Protein AF-A0A1G8EC85-F1 (afdb_monomer)

InterPro domains:
  IPR035437 SNase-like, OB-fold superfamily [G3DSA:2.40.50.90] (84-199)
  IPR035437 SNase-like, OB-fold superfamily [SSF50199] (83-196)

Structure (mmCIF, N/CA/C/O backbone):
data_AF-A0A1G8EC85-F1
#
_entry.id   AF-A0A1G8EC85-F1
#
loop_
_atom_site.group_PDB
_atom_site.id
_atom_site.type_symbol
_atom_site.label_atom_id
_atom_site.label_alt_id
_atom_site.label_comp_id
_atom_site.label_asym_id
_atom_site.label_entity_id
_atom_site.label_seq_id
_atom_site.pdbx_PDB_ins_code
_atom_site.Cartn_x
_atom_site.Cartn_y
_atom_site.Cartn_z
_atom_site.occupancy
_atom_site.B_iso_or_equiv
_atom_site.auth_seq_id
_atom_site.auth_comp_id
_atom_site.auth_asym_id
_atom_site.auth_atom_id
_atom_site.pdbx_PDB_model_num
ATOM 1 N N . MET A 1 1 ? 5.115 19.513 4.342 1.00 27.20 1 MET A N 1
ATOM 2 C CA . MET A 1 1 ? 4.834 19.351 2.900 1.00 27.20 1 MET A CA 1
ATOM 3 C C . MET A 1 1 ? 4.776 17.860 2.630 1.00 27.20 1 MET A C 1
ATOM 5 O O . MET A 1 1 ? 5.815 17.241 2.473 1.00 27.20 1 MET A O 1
ATOM 9 N N . THR A 1 2 ? 3.593 17.261 2.723 1.00 30.62 2 THR A N 1
ATOM 10 C CA . THR A 1 2 ? 3.395 15.819 2.537 1.00 30.62 2 THR A CA 1
ATOM 11 C C . THR A 1 2 ? 3.399 15.537 1.039 1.00 30.62 2 THR A C 1
ATOM 13 O O . THR A 1 2 ? 2.417 15.788 0.342 1.00 30.62 2 THR A O 1
ATOM 16 N N . THR A 1 3 ? 4.558 15.123 0.528 1.00 37.69 3 THR A N 1
ATOM 17 C CA . THR A 1 3 ? 4.716 14.608 -0.831 1.00 37.69 3 THR A CA 1
ATOM 18 C C . THR A 1 3 ? 3.718 13.477 -1.047 1.00 37.69 3 THR A C 1
ATOM 20 O O . THR A 1 3 ? 3.491 12.645 -0.170 1.00 37.69 3 THR A O 1
ATOM 23 N N . THR A 1 4 ? 3.057 13.479 -2.202 1.00 41.94 4 THR A N 1
ATOM 24 C CA . THR A 1 4 ? 2.195 12.369 -2.606 1.00 41.94 4 THR A CA 1
ATOM 25 C C . THR A 1 4 ? 2.993 11.065 -2.505 1.00 41.94 4 THR A C 1
ATOM 27 O O . THR A 1 4 ? 4.118 11.036 -3.005 1.00 41.94 4 THR A O 1
ATOM 30 N N . PRO A 1 5 ? 2.457 10.002 -1.881 1.00 53.66 5 PRO A N 1
ATOM 31 C CA . PRO A 1 5 ? 3.138 8.717 -1.844 1.00 53.66 5 PRO A CA 1
ATOM 32 C C . PRO A 1 5 ? 3.419 8.262 -3.281 1.00 53.66 5 PRO A C 1
ATOM 34 O O . PRO A 1 5 ? 2.492 8.175 -4.092 1.00 53.66 5 PRO A O 1
ATOM 37 N N . GLU A 1 6 ? 4.688 8.013 -3.615 1.00 63.88 6 GLU A N 1
ATOM 38 C CA . GLU A 1 6 ? 5.105 7.568 -4.948 1.00 63.88 6 GLU A CA 1
ATOM 39 C C . GLU A 1 6 ? 4.698 6.107 -5.195 1.00 63.88 6 GLU A C 1
ATOM 41 O O . GLU A 1 6 ? 5.506 5.181 -5.219 1.00 63.88 6 GLU A O 1
ATOM 46 N N . LEU A 1 7 ? 3.398 5.879 -5.348 1.00 76.19 7 LEU A N 1
ATOM 47 C CA . LEU A 1 7 ? 2.839 4.561 -5.618 1.00 76.19 7 LEU A CA 1
ATOM 48 C C . LEU A 1 7 ? 3.350 4.015 -6.959 1.00 76.19 7 LEU A C 1
ATOM 50 O O . LEU A 1 7 ? 3.464 4.745 -7.945 1.00 76.19 7 LEU A O 1
ATOM 54 N N . GLY A 1 8 ? 3.584 2.702 -7.013 1.00 84.00 8 GLY A N 1
ATOM 55 C CA . GLY A 1 8 ? 3.987 2.010 -8.243 1.00 84.00 8 GLY A CA 1
ATOM 56 C C . GLY A 1 8 ? 5.477 2.111 -8.577 1.00 84.00 8 GLY A C 1
ATOM 57 O O . GLY A 1 8 ? 5.857 1.842 -9.721 1.00 84.00 8 GLY A O 1
ATOM 58 N N . VAL A 1 9 ? 6.311 2.493 -7.605 1.00 92.50 9 VAL A N 1
ATOM 59 C CA . VAL A 1 9 ? 7.764 2.312 -7.678 1.00 92.50 9 VAL A CA 1
ATOM 60 C C . VAL A 1 9 ? 8.127 0.931 -7.127 1.00 92.50 9 VAL A C 1
ATOM 62 O O . VAL A 1 9 ? 7.639 0.532 -6.074 1.00 92.50 9 VAL A O 1
ATOM 65 N N . HIS A 1 10 ? 8.967 0.190 -7.846 1.00 93.44 10 HIS A N 1
ATOM 66 C CA . HIS A 1 10 ? 9.377 -1.171 -7.499 1.00 93.44 10 HIS A CA 1
ATOM 67 C C . HIS A 1 10 ? 10.874 -1.365 -7.706 1.00 93.44 10 HIS A C 1
ATOM 69 O O . HIS A 1 10 ? 11.463 -0.765 -8.604 1.00 93.44 10 HIS A O 1
ATOM 75 N N . ARG A 1 11 ? 11.482 -2.258 -6.920 1.00 94.69 11 ARG A N 1
ATOM 76 C CA . ARG A 1 11 ? 12.849 -2.713 -7.187 1.00 94.69 11 ARG A CA 1
ATOM 77 C C . ARG A 1 11 ? 12.803 -3.731 -8.318 1.00 94.69 11 ARG A C 1
ATOM 79 O O . ARG A 1 11 ? 11.926 -4.596 -8.332 1.00 94.69 11 ARG A O 1
ATOM 86 N N . ALA A 1 12 ? 13.727 -3.655 -9.263 1.00 96.00 12 ALA A N 1
ATOM 87 C CA . ALA A 1 12 ? 13.801 -4.597 -10.363 1.00 96.00 12 ALA A CA 1
ATOM 88 C C . ALA A 1 12 ? 15.246 -4.926 -10.718 1.00 96.00 12 ALA A C 1
ATOM 90 O O . ALA A 1 12 ? 16.065 -4.039 -10.937 1.00 96.00 12 ALA A O 1
ATOM 91 N N . VAL A 1 13 ? 15.519 -6.220 -10.875 1.00 97.12 13 VAL A N 1
ATOM 92 C CA . VAL A 1 13 ? 16.756 -6.687 -11.497 1.00 97.12 13 VAL A CA 1
ATOM 93 C C . VAL A 1 13 ? 16.497 -6.854 -12.985 1.00 97.12 13 VAL A C 1
ATOM 95 O O . VAL A 1 13 ? 15.684 -7.691 -13.394 1.00 97.12 13 VAL A O 1
ATOM 98 N N . ILE A 1 14 ? 17.170 -6.045 -13.792 1.00 95.62 14 ILE A N 1
ATOM 99 C CA . ILE A 1 14 ? 17.010 -6.014 -15.243 1.00 95.62 14 ILE A CA 1
ATOM 100 C C . ILE A 1 14 ? 18.043 -6.906 -15.941 1.00 95.62 14 ILE A C 1
ATOM 102 O O . ILE A 1 14 ? 19.200 -7.011 -15.539 1.00 95.62 14 ILE A O 1
ATOM 106 N N . GLY A 1 15 ? 17.611 -7.568 -17.010 1.00 94.81 15 GLY A N 1
ATOM 107 C CA . GLY A 1 15 ? 18.474 -8.333 -17.901 1.00 94.81 15 GLY A CA 1
ATOM 108 C C . GLY A 1 15 ? 19.052 -7.486 -19.042 1.00 94.81 15 GLY A C 1
ATOM 109 O O . GLY A 1 15 ? 18.893 -6.260 -19.066 1.00 94.81 15 GLY A O 1
ATOM 110 N N . PRO A 1 16 ? 19.681 -8.138 -20.038 1.00 93.75 16 PRO A N 1
ATOM 111 C CA . PRO A 1 16 ? 20.221 -7.464 -21.212 1.00 93.75 16 PRO A CA 1
ATOM 112 C C . PRO A 1 16 ? 19.165 -6.643 -21.964 1.00 93.75 16 PRO A C 1
ATOM 114 O O . PRO A 1 16 ? 18.035 -7.087 -22.176 1.00 93.75 16 PRO A O 1
ATOM 117 N N . LEU A 1 17 ? 19.560 -5.449 -22.405 1.00 92.56 17 LEU A N 1
ATOM 118 C CA . LEU A 1 17 ? 18.701 -4.537 -23.160 1.00 92.56 17 LEU A CA 1
ATOM 119 C C . LEU A 1 17 ? 18.629 -4.920 -24.644 1.00 92.56 17 LEU A C 1
ATOM 121 O O . LEU A 1 17 ? 19.657 -5.081 -25.303 1.00 92.56 17 LEU A O 1
ATOM 125 N N . ASN A 1 18 ? 17.419 -4.927 -25.200 1.00 90.19 18 ASN A N 1
ATOM 126 C CA . ASN A 1 18 ? 17.151 -4.945 -26.635 1.00 90.19 18 ASN A CA 1
ATOM 127 C C . ASN A 1 18 ? 16.260 -3.748 -27.007 1.00 90.19 18 ASN A C 1
ATOM 129 O O . ASN A 1 18 ? 15.039 -3.763 -26.809 1.00 90.19 18 ASN A O 1
ATOM 133 N N . GLY A 1 19 ? 16.866 -2.671 -27.509 1.00 84.81 19 GLY A N 1
ATOM 134 C CA . GLY A 1 19 ? 16.166 -1.388 -27.549 1.00 84.81 19 GLY A CA 1
ATOM 135 C C . GLY A 1 19 ? 15.995 -0.835 -26.128 1.00 84.81 19 GLY A C 1
ATOM 136 O O . GLY A 1 19 ? 16.856 -1.023 -25.273 1.00 84.81 19 GLY A O 1
ATOM 137 N N . GLY A 1 20 ? 14.846 -0.217 -25.858 1.00 82.00 20 GLY A N 1
ATOM 138 C CA . GLY A 1 20 ? 14.403 0.072 -24.487 1.00 82.00 20 GLY A CA 1
ATOM 139 C C . GLY A 1 20 ? 13.838 -1.148 -23.750 1.00 82.00 20 GLY A C 1
ATOM 140 O O . GLY A 1 20 ? 13.429 -1.023 -22.602 1.00 82.00 20 GLY A O 1
ATOM 141 N N . ASN A 1 21 ? 13.780 -2.327 -24.382 1.00 91.81 21 ASN A N 1
ATOM 142 C CA . ASN A 1 21 ? 13.122 -3.489 -23.793 1.00 91.81 21 ASN A CA 1
ATOM 143 C C . ASN A 1 21 ? 14.096 -4.369 -23.009 1.00 91.81 21 ASN A C 1
ATOM 145 O O . ASN A 1 21 ? 15.222 -4.593 -23.449 1.00 91.81 21 ASN A O 1
ATOM 149 N N . THR A 1 22 ? 13.634 -4.950 -21.906 1.00 95.19 22 THR A N 1
ATOM 150 C CA . THR A 1 22 ? 14.390 -5.955 -21.149 1.00 95.19 22 THR A CA 1
ATOM 151 C C . THR A 1 22 ? 13.464 -6.945 -20.456 1.00 95.19 22 THR A C 1
ATOM 153 O O . THR A 1 22 ? 12.309 -6.634 -20.158 1.00 95.19 22 THR A O 1
ATOM 156 N N . HIS A 1 23 ? 13.970 -8.148 -20.202 1.00 95.94 23 HIS A N 1
ATOM 157 C CA . HIS A 1 23 ? 13.376 -9.043 -19.218 1.00 95.94 23 HIS A CA 1
ATOM 158 C C . HIS A 1 23 ? 13.807 -8.585 -17.828 1.00 95.94 23 HIS A C 1
ATOM 160 O O . HIS A 1 23 ? 14.991 -8.373 -17.593 1.00 95.94 23 HIS A O 1
ATOM 166 N N . ALA A 1 24 ? 12.864 -8.456 -16.905 1.00 95.88 24 ALA A N 1
ATOM 167 C CA . ALA A 1 24 ? 13.149 -8.021 -15.549 1.00 95.88 24 ALA A CA 1
ATOM 168 C C . ALA A 1 24 ? 12.462 -8.920 -14.530 1.00 95.88 24 ALA A C 1
ATOM 170 O O . ALA A 1 24 ? 11.354 -9.416 -14.762 1.00 95.88 24 ALA A O 1
ATOM 171 N N . ARG A 1 25 ? 13.119 -9.082 -13.384 1.00 96.75 25 ARG A N 1
ATOM 172 C CA . ARG A 1 25 ? 12.519 -9.621 -12.168 1.00 96.75 25 ARG A CA 1
ATOM 173 C C . ARG A 1 25 ? 12.186 -8.450 -11.257 1.00 96.75 25 ARG A C 1
ATOM 175 O O . ARG A 1 25 ? 13.097 -7.820 -10.732 1.00 96.75 25 ARG A O 1
ATOM 182 N N . VAL A 1 26 ? 10.900 -8.171 -11.090 1.00 95.00 26 VAL A N 1
ATOM 183 C CA . VAL A 1 26 ? 10.400 -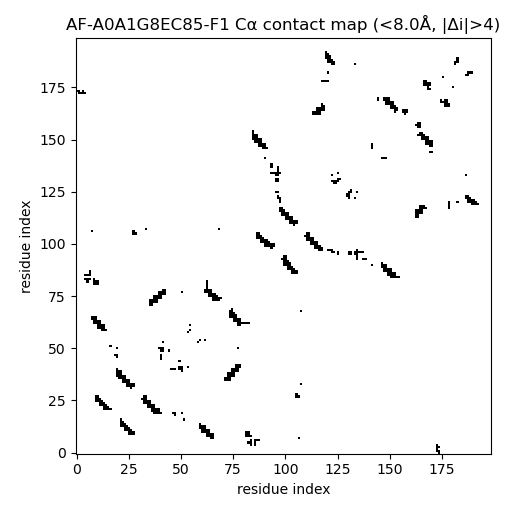7.060 -10.275 1.00 95.00 26 VAL A CA 1
ATOM 184 C C . VAL A 1 26 ? 9.997 -7.591 -8.904 1.00 95.00 26 VAL A C 1
ATOM 186 O O . VAL A 1 26 ? 9.250 -8.569 -8.816 1.00 95.00 26 VAL A O 1
ATOM 189 N N . ASP A 1 27 ? 10.512 -6.969 -7.849 1.00 93.62 27 ASP A N 1
ATOM 190 C CA . ASP A 1 27 ? 10.130 -7.230 -6.466 1.00 93.62 27 ASP A CA 1
ATOM 191 C C . ASP A 1 27 ? 8.911 -6.376 -6.107 1.00 93.62 27 ASP A C 1
ATOM 193 O O . ASP A 1 27 ? 8.931 -5.147 -6.220 1.00 93.62 27 ASP A O 1
ATOM 197 N N . LEU A 1 28 ? 7.830 -7.047 -5.719 1.00 90.19 28 LEU A N 1
ATOM 198 C CA . LEU A 1 28 ? 6.564 -6.413 -5.363 1.00 90.19 28 LEU A CA 1
ATOM 199 C C . LEU A 1 28 ? 6.381 -6.294 -3.844 1.00 90.19 28 LEU A C 1
ATOM 201 O O . LEU A 1 28 ? 5.302 -5.928 -3.383 1.00 90.19 28 LEU A O 1
ATOM 205 N N . GLY A 1 29 ? 7.414 -6.626 -3.066 1.00 87.38 29 GLY A N 1
ATOM 206 C CA . GLY A 1 29 ? 7.350 -6.715 -1.616 1.00 87.38 29 GLY A CA 1
ATOM 207 C C . GLY A 1 29 ? 6.878 -8.083 -1.121 1.00 87.38 29 GLY A C 1
ATOM 208 O O . GLY A 1 29 ? 6.419 -8.945 -1.870 1.00 87.38 29 GLY A O 1
ATOM 209 N N . PHE A 1 30 ? 7.020 -8.309 0.187 1.00 84.69 30 PHE A N 1
ATOM 210 C CA . PHE A 1 30 ? 6.548 -9.515 0.891 1.00 84.69 30 PHE A CA 1
ATOM 211 C C . PHE A 1 30 ? 7.085 -10.856 0.358 1.00 84.69 30 PHE A C 1
ATOM 213 O O . PHE A 1 30 ? 6.481 -11.898 0.604 1.00 84.69 30 PHE A O 1
ATOM 220 N N . GLY A 1 31 ? 8.226 -10.848 -0.339 1.00 85.62 31 GLY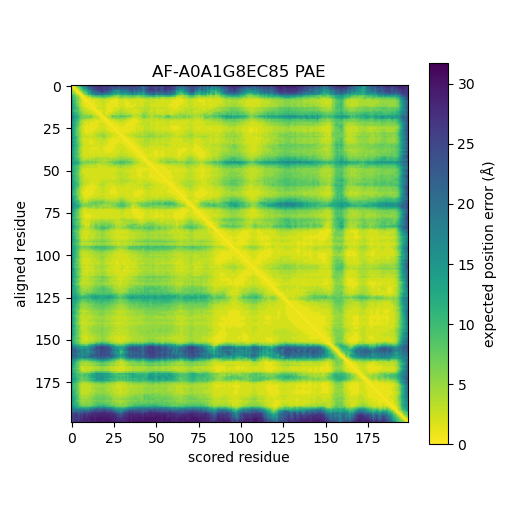 A N 1
ATOM 221 C CA . GLY A 1 31 ? 8.795 -12.035 -0.989 1.00 85.62 31 GLY A CA 1
ATOM 222 C C . GLY A 1 31 ? 8.126 -12.396 -2.321 1.00 85.62 31 GLY A C 1
ATOM 223 O O . GLY A 1 31 ? 8.483 -13.407 -2.926 1.00 85.62 31 GLY A O 1
ATOM 224 N N . VAL A 1 32 ? 7.186 -11.574 -2.793 1.00 88.88 32 VAL A N 1
ATOM 225 C CA . VAL A 1 32 ? 6.479 -11.753 -4.059 1.00 88.88 32 VAL A CA 1
ATOM 226 C C . VAL A 1 32 ? 7.270 -11.088 -5.178 1.00 88.88 32 VAL A C 1
ATOM 228 O O . VAL A 1 32 ? 7.621 -9.912 -5.108 1.00 88.88 32 VAL A O 1
ATOM 231 N N . ARG A 1 33 ? 7.547 -11.850 -6.238 1.00 93.00 33 ARG A N 1
ATOM 232 C CA . ARG A 1 33 ? 8.298 -11.371 -7.402 1.00 93.00 33 ARG A CA 1
ATOM 233 C C . ARG A 1 33 ? 7.611 -11.776 -8.689 1.00 93.00 33 ARG A C 1
ATOM 235 O O . ARG A 1 33 ? 7.068 -12.875 -8.782 1.00 93.00 33 ARG A O 1
ATOM 242 N N . VAL A 1 34 ? 7.699 -10.914 -9.696 1.00 92.94 34 VAL A N 1
AT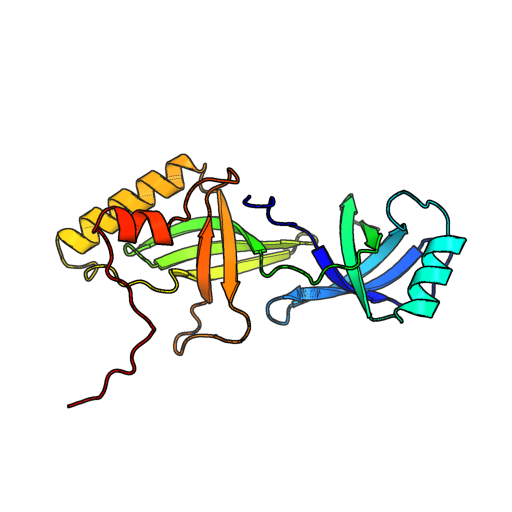OM 243 C CA . VAL A 1 34 ? 7.182 -11.186 -11.041 1.00 92.94 34 VAL A CA 1
ATOM 244 C C . VAL A 1 34 ? 8.294 -11.088 -12.073 1.00 92.94 34 VAL A C 1
ATOM 246 O O . VAL A 1 34 ? 9.123 -10.181 -12.035 1.00 92.94 34 VAL A O 1
ATOM 249 N N . ASN A 1 35 ? 8.302 -12.024 -13.020 1.00 94.62 35 ASN A N 1
ATOM 250 C CA . ASN A 1 35 ? 9.127 -11.914 -14.216 1.00 94.62 35 ASN A CA 1
ATOM 251 C C . ASN A 1 35 ? 8.280 -11.266 -15.312 1.00 94.62 35 ASN A C 1
ATOM 253 O O . ASN A 1 35 ? 7.210 -11.770 -15.646 1.00 94.62 35 ASN A O 1
ATOM 257 N N . THR A 1 36 ? 8.750 -10.160 -15.875 1.00 93.31 36 THR A N 1
ATOM 258 C CA . THR A 1 36 ? 8.012 -9.417 -16.901 1.00 93.31 36 THR A CA 1
ATOM 259 C C . THR A 1 36 ? 8.953 -8.820 -17.940 1.00 93.31 36 THR A C 1
ATOM 261 O O . THR A 1 36 ? 10.176 -8.863 -17.799 1.00 93.31 36 THR A O 1
ATOM 264 N N . ARG A 1 37 ? 8.379 -8.273 -19.012 1.00 95.31 37 ARG A N 1
ATOM 265 C CA . ARG A 1 37 ? 9.102 -7.445 -19.974 1.00 95.31 37 ARG A CA 1
ATOM 266 C C . ARG A 1 37 ? 8.830 -5.981 -19.679 1.00 95.31 37 ARG A C 1
ATOM 268 O O . ARG A 1 37 ? 7.675 -5.554 -19.646 1.00 95.31 37 ARG A O 1
ATOM 275 N N . LEU A 1 38 ? 9.898 -5.217 -19.518 1.00 95.31 38 LEU A N 1
ATOM 276 C CA . LEU A 1 38 ? 9.832 -3.777 -19.328 1.00 95.31 38 LEU A CA 1
ATOM 277 C C . LEU A 1 38 ? 10.222 -3.061 -20.612 1.00 95.31 38 LEU A C 1
ATOM 279 O O . LEU A 1 38 ? 11.109 -3.528 -21.322 1.00 95.31 38 LEU A O 1
ATOM 283 N N . ASN A 1 39 ? 9.567 -1.937 -20.889 1.00 95.25 39 ASN A N 1
ATOM 284 C CA . ASN A 1 39 ? 10.078 -0.897 -21.776 1.00 95.25 39 ASN A CA 1
ATOM 285 C C . ASN A 1 39 ? 10.537 0.270 -20.904 1.00 95.25 39 ASN A C 1
ATOM 287 O O . ASN A 1 39 ? 9.701 0.934 -20.291 1.00 95.25 39 ASN A O 1
ATOM 291 N N . LEU A 1 40 ? 11.848 0.460 -20.822 1.00 95.75 40 LEU A N 1
ATOM 292 C CA . LEU A 1 40 ? 12.483 1.419 -19.936 1.00 95.75 40 LEU A CA 1
ATOM 293 C C . LEU A 1 40 ? 12.702 2.763 -20.628 1.00 95.75 40 LEU A C 1
ATOM 295 O O . LEU A 1 40 ? 13.084 2.825 -21.801 1.00 95.75 40 LEU A O 1
ATOM 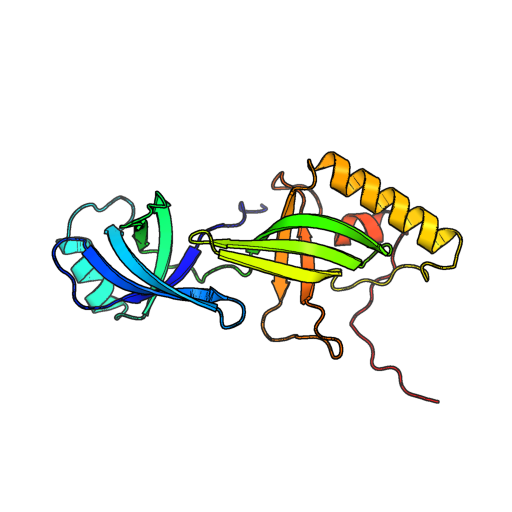299 N N . ALA A 1 41 ? 12.525 3.833 -19.864 1.00 95.50 41 ALA A N 1
ATOM 300 C CA . ALA A 1 41 ? 12.925 5.186 -20.218 1.00 95.50 41 ALA A CA 1
ATOM 301 C C . ALA A 1 41 ? 13.605 5.866 -19.022 1.00 95.50 41 ALA A C 1
ATOM 303 O O . ALA A 1 41 ? 13.435 5.444 -17.882 1.00 95.50 41 ALA A O 1
ATOM 304 N N . VAL A 1 42 ? 14.379 6.917 -19.284 1.00 94.88 42 VAL A N 1
ATOM 305 C CA . VAL A 1 42 ? 14.821 7.854 -18.244 1.00 94.88 42 VAL A CA 1
ATOM 306 C C . VAL A 1 42 ? 13.879 9.064 -18.311 1.00 94.88 42 VAL A C 1
ATOM 308 O O . VAL A 1 42 ? 13.651 9.564 -19.421 1.00 94.88 42 VAL A O 1
ATOM 311 N N . PRO A 1 43 ? 13.307 9.538 -17.187 1.00 93.25 43 PRO A N 1
ATOM 312 C CA . PRO A 1 43 ? 12.402 10.684 -17.172 1.00 93.25 43 PRO A CA 1
ATOM 313 C C . PRO A 1 43 ? 12.969 11.886 -17.937 1.00 93.25 43 PRO A C 1
ATOM 315 O O . PRO A 1 43 ? 14.089 12.327 -17.696 1.00 93.25 43 PRO A O 1
ATOM 318 N N . GLY A 1 44 ? 12.208 12.399 -18.907 1.00 91.50 44 GLY A N 1
ATOM 319 C CA . GLY A 1 44 ? 12.623 13.532 -19.746 1.00 91.50 44 GLY A CA 1
ATOM 320 C C . GLY A 1 44 ? 13.746 13.242 -20.757 1.00 91.50 44 GLY A C 1
ATOM 321 O O . GLY A 1 44 ? 14.064 14.107 -21.569 1.00 91.50 44 GLY A O 1
ATOM 322 N N . GLN A 1 45 ? 14.320 12.036 -20.769 1.00 89.88 45 GLN A N 1
ATOM 323 C CA . GLN A 1 45 ? 15.432 11.643 -21.636 1.00 89.88 45 GLN A CA 1
ATOM 324 C C . GLN A 1 45 ? 15.087 10.375 -22.437 1.00 89.88 45 GLN A C 1
ATOM 326 O O . GLN A 1 45 ? 15.561 9.272 -22.138 1.00 89.88 45 GLN A O 1
ATOM 331 N N . PRO A 1 46 ? 14.262 10.492 -23.494 1.00 81.44 46 PRO A N 1
ATOM 332 C CA . PRO A 1 46 ? 13.849 9.334 -24.272 1.00 81.44 46 PRO A CA 1
ATOM 333 C C . PRO A 1 46 ? 15.026 8.708 -25.032 1.00 81.44 46 PRO A C 1
ATOM 335 O O . PRO A 1 46 ? 15.998 9.369 -25.404 1.00 81.44 46 PRO A O 1
ATOM 338 N N . GLY A 1 47 ? 14.904 7.416 -25.324 1.00 86.94 47 GLY A N 1
ATOM 339 C CA . GLY A 1 47 ? 15.834 6.686 -26.180 1.00 86.94 47 GLY A CA 1
ATOM 340 C C . GLY A 1 47 ? 16.865 5.846 -25.426 1.00 86.94 47 GLY A C 1
ATOM 341 O O . GLY A 1 47 ? 17.325 6.174 -24.335 1.00 86.94 47 GLY A O 1
ATOM 342 N N . ILE A 1 48 ? 17.264 4.748 -26.072 1.00 91.44 48 ILE A N 1
ATOM 343 C CA . ILE A 1 48 ? 18.106 3.690 -25.492 1.00 91.44 48 ILE A CA 1
ATOM 344 C C . ILE A 1 48 ? 19.453 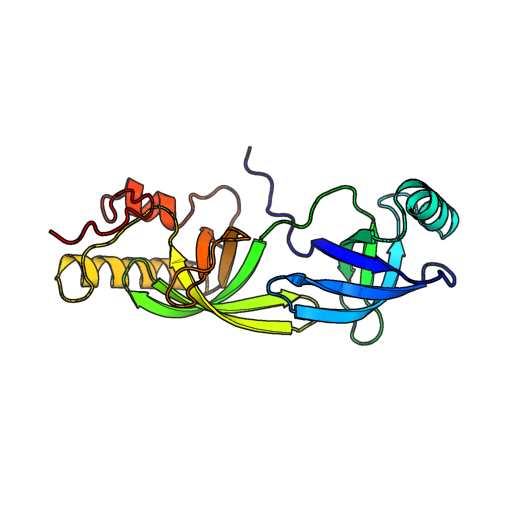4.185 -24.951 1.00 91.44 48 ILE A C 1
ATOM 346 O O . ILE A 1 48 ? 19.978 3.598 -24.011 1.00 91.44 48 ILE A O 1
ATOM 350 N N . ARG A 1 49 ? 20.026 5.253 -25.522 1.00 95.06 49 ARG A N 1
ATOM 351 C CA . ARG A 1 49 ? 21.336 5.768 -25.095 1.00 95.06 49 ARG A CA 1
ATOM 352 C C . ARG A 1 49 ? 21.339 6.186 -23.621 1.00 95.06 49 ARG A C 1
ATOM 354 O O . ARG A 1 49 ? 22.292 5.870 -22.923 1.00 95.06 49 ARG A O 1
ATOM 361 N N . HIS A 1 50 ? 20.262 6.821 -23.155 1.00 95.50 50 HIS A N 1
ATOM 362 C CA . HIS A 1 50 ? 20.152 7.295 -21.775 1.00 95.50 50 HIS A CA 1
ATOM 363 C C . HIS A 1 50 ? 19.870 6.132 -20.827 1.00 95.50 50 HIS A C 1
ATOM 365 O O . HIS A 1 50 ? 20.501 6.027 -19.787 1.00 95.50 50 HIS A O 1
ATOM 371 N N . VAL A 1 51 ? 19.016 5.191 -21.244 1.00 95.06 51 VAL A N 1
ATOM 372 C CA . VAL A 1 51 ? 18.758 3.946 -20.501 1.00 95.06 51 VAL A CA 1
ATOM 373 C C . VAL A 1 51 ? 20.054 3.150 -20.302 1.00 95.06 51 VAL A C 1
ATOM 375 O O . VAL A 1 51 ? 20.359 2.734 -19.192 1.00 95.06 51 VAL A O 1
ATOM 378 N N . ARG A 1 52 ? 20.864 2.983 -21.357 1.00 95.25 52 ARG A N 1
ATOM 379 C CA . ARG A 1 52 ? 22.171 2.311 -21.270 1.00 95.25 52 ARG A CA 1
ATOM 380 C C . ARG A 1 52 ? 23.147 3.050 -20.365 1.00 95.25 52 ARG A C 1
ATOM 382 O O . ARG A 1 52 ? 23.806 2.400 -19.565 1.00 95.25 52 ARG A O 1
ATOM 389 N N . ALA A 1 53 ? 23.249 4.371 -20.504 1.00 95.19 53 ALA A N 1
ATOM 390 C CA . ALA A 1 53 ? 24.124 5.181 -19.661 1.00 95.19 53 ALA A CA 1
ATOM 391 C C . ALA A 1 53 ? 23.753 5.029 -18.179 1.00 95.19 53 ALA A C 1
ATOM 393 O O . ALA A 1 53 ? 24.616 4.687 -17.379 1.00 95.19 53 ALA A O 1
ATOM 394 N N . TRP A 1 54 ? 22.461 5.146 -17.857 1.00 94.50 54 TRP A N 1
ATOM 395 C CA . TRP A 1 54 ? 21.942 4.959 -16.504 1.00 94.50 54 TRP A CA 1
ATOM 396 C C . TRP A 1 54 ? 22.315 3.591 -15.935 1.00 94.50 54 TRP A C 1
ATOM 398 O O . TRP A 1 54 ? 22.840 3.495 -14.833 1.00 94.50 54 TRP A O 1
ATOM 408 N N . ILE A 1 55 ? 22.069 2.518 -16.688 1.00 94.00 55 ILE A N 1
ATOM 409 C CA . ILE A 1 55 ? 22.320 1.147 -16.224 1.00 94.00 55 ILE A CA 1
ATOM 410 C C . ILE A 1 55 ? 23.817 0.864 -16.079 1.00 94.00 55 ILE A C 1
ATOM 412 O O . ILE A 1 55 ? 24.214 0.133 -15.178 1.00 94.00 55 ILE A O 1
ATOM 416 N N . ASN A 1 56 ? 24.662 1.447 -16.931 1.00 94.44 56 ASN A N 1
ATOM 417 C CA . ASN A 1 56 ? 26.112 1.334 -16.782 1.00 94.44 56 ASN A CA 1
ATOM 418 C C . ASN A 1 56 ? 26.619 2.036 -15.514 1.00 94.44 56 ASN A C 1
ATOM 420 O O . ASN A 1 56 ? 27.609 1.595 -14.939 1.00 94.44 56 ASN A O 1
ATOM 424 N N . GLU A 1 57 ? 25.954 3.112 -15.097 1.00 94.56 57 GLU A N 1
ATOM 425 C CA . GLU A 1 57 ? 26.295 3.882 -13.900 1.00 94.56 57 GLU A CA 1
ATOM 426 C C . GLU A 1 57 ? 25.756 3.238 -12.611 1.00 94.56 57 GLU A C 1
ATOM 428 O O . GLU A 1 57 ? 26.495 3.102 -11.641 1.00 94.56 57 GLU A O 1
ATOM 433 N N . HIS A 1 58 ? 24.498 2.789 -12.609 1.00 93.94 58 HIS A N 1
ATOM 434 C CA . HIS A 1 58 ? 23.797 2.301 -11.410 1.00 93.94 58 HIS A CA 1
ATOM 435 C C . HIS A 1 58 ? 23.834 0.772 -11.262 1.00 93.94 58 HIS A C 1
ATOM 437 O O . HIS A 1 58 ? 23.544 0.230 -10.197 1.00 93.94 58 HIS A O 1
ATOM 443 N N . GLY A 1 59 ? 24.178 0.056 -12.333 1.00 94.25 59 GLY A N 1
ATOM 444 C CA . GLY A 1 59 ? 24.092 -1.397 -12.405 1.00 94.25 59 GLY A CA 1
ATOM 445 C C . GLY A 1 59 ? 22.689 -1.916 -12.761 1.00 94.25 59 GLY A C 1
ATOM 446 O O . GLY A 1 59 ? 21.781 -1.153 -13.096 1.00 94.25 59 GLY A O 1
ATOM 447 N N . PRO A 1 60 ? 22.502 -3.251 -12.742 1.00 94.06 60 PRO A N 1
ATOM 448 C CA . PRO A 1 60 ? 21.266 -3.899 -13.181 1.00 94.06 60 PRO A CA 1
ATOM 449 C C . PRO A 1 60 ? 20.179 -3.982 -12.103 1.00 94.06 60 PRO A C 1
ATOM 451 O O . PRO A 1 60 ? 19.089 -4.466 -12.392 1.00 94.06 60 PRO A O 1
ATOM 454 N N . ASP A 1 61 ? 20.460 -3.590 -10.864 1.00 96.00 61 ASP A N 1
ATOM 455 C CA . ASP A 1 61 ? 19.476 -3.578 -9.784 1.00 96.00 61 ASP A CA 1
ATOM 456 C C . ASP A 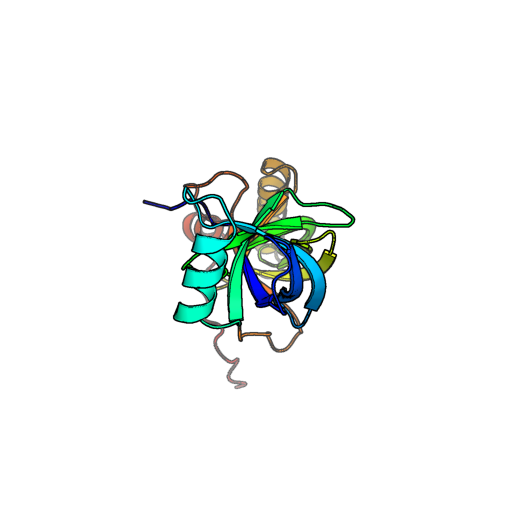1 61 ? 19.008 -2.141 -9.554 1.00 96.00 61 ASP A C 1
ATOM 458 O O . ASP A 1 61 ? 19.732 -1.318 -9.000 1.00 96.00 61 ASP A O 1
ATOM 462 N N . VAL A 1 62 ? 17.815 -1.832 -10.055 1.00 95.25 62 VAL A N 1
ATOM 463 C CA . VAL A 1 62 ? 17.321 -0.463 -10.228 1.00 95.25 62 VAL A CA 1
ATOM 464 C C . VAL A 1 62 ? 15.937 -0.298 -9.615 1.00 95.25 62 VAL A C 1
ATOM 466 O O . VAL A 1 62 ? 15.172 -1.259 -9.496 1.00 95.25 62 VAL A O 1
ATOM 469 N N . ALA A 1 63 ? 15.578 0.934 -9.267 1.00 95.38 63 ALA A N 1
ATOM 470 C CA . ALA A 1 63 ? 14.191 1.283 -9.007 1.00 95.38 63 ALA A CA 1
ATOM 471 C C . ALA A 1 63 ? 13.497 1.697 -10.311 1.00 95.38 63 ALA A C 1
ATOM 473 O O . ALA A 1 63 ? 14.049 2.415 -11.150 1.00 95.38 63 ALA A O 1
ATOM 474 N N . ILE A 1 64 ? 12.271 1.209 -10.487 1.00 95.12 64 ILE A N 1
ATOM 475 C CA . ILE A 1 64 ? 11.432 1.503 -11.645 1.00 95.12 64 ILE A CA 1
ATOM 476 C C . ILE A 1 64 ? 10.104 2.090 -11.191 1.00 95.12 64 ILE A C 1
ATOM 478 O O . ILE A 1 64 ? 9.474 1.552 -10.286 1.00 95.12 64 ILE A O 1
ATOM 482 N N . ARG A 1 65 ? 9.629 3.142 -11.855 1.00 94.56 65 ARG A N 1
ATOM 483 C CA . ARG A 1 65 ? 8.265 3.654 -11.697 1.00 94.56 65 ARG A CA 1
ATOM 484 C C . ARG A 1 65 ? 7.407 3.166 -12.848 1.00 94.56 65 ARG A C 1
ATOM 486 O O . ARG A 1 65 ? 7.672 3.501 -14.000 1.00 94.56 65 ARG A O 1
ATOM 493 N N . VAL A 1 66 ? 6.368 2.389 -12.562 1.00 92.44 66 VAL A N 1
ATOM 494 C CA . VAL A 1 66 ? 5.442 1.918 -13.599 1.00 92.44 66 VAL A CA 1
ATOM 495 C C . VAL A 1 66 ? 4.655 3.104 -14.157 1.00 92.44 66 VAL A C 1
ATOM 497 O O . VAL A 1 66 ? 3.856 3.713 -13.453 1.00 92.44 66 VAL A O 1
ATOM 500 N N . THR A 1 67 ? 4.852 3.412 -15.439 1.00 91.44 67 THR A N 1
ATOM 501 C CA . THR A 1 67 ? 4.151 4.510 -16.129 1.00 91.44 67 THR A CA 1
ATOM 502 C C . THR A 1 67 ? 2.932 4.018 -16.890 1.00 91.44 67 THR A C 1
ATOM 504 O O . THR A 1 67 ? 1.906 4.695 -16.945 1.00 91.44 67 THR A O 1
ATOM 507 N N . LYS A 1 68 ? 3.016 2.816 -17.470 1.00 89.38 68 LYS A N 1
ATOM 508 C CA . LYS A 1 68 ? 1.887 2.175 -18.145 1.00 89.38 68 LYS A CA 1
ATOM 509 C C . LYS A 1 68 ? 1.930 0.662 -17.933 1.00 89.38 68 LYS A C 1
ATOM 511 O O . LYS A 1 68 ? 2.777 0.002 -18.543 1.00 89.38 68 LYS A O 1
ATOM 516 N N . PRO A 1 69 ? 1.023 0.090 -17.122 1.00 86.00 69 PRO A N 1
ATOM 517 C CA . PRO A 1 69 ? 0.911 -1.356 -17.009 1.00 86.00 69 PRO A CA 1
ATOM 518 C C . PRO A 1 69 ? 0.427 -1.947 -18.336 1.00 86.00 69 PRO A C 1
ATOM 520 O O . PRO A 1 69 ? -0.400 -1.356 -19.035 1.00 86.00 69 PRO A O 1
ATOM 523 N N . GLY A 1 70 ? 0.935 -3.124 -18.686 1.00 83.19 70 GLY A N 1
ATOM 524 C CA . GLY A 1 70 ? 0.476 -3.854 -19.860 1.00 83.19 70 GLY A CA 1
ATOM 525 C C . GLY A 1 70 ? 0.585 -5.365 -19.665 1.00 83.19 70 GLY A C 1
ATOM 526 O O . GLY A 1 70 ? 1.453 -5.824 -18.926 1.00 83.19 70 GLY A O 1
ATOM 527 N N . PRO A 1 71 ? -0.275 -6.152 -20.333 1.00 74.12 71 PRO A N 1
ATOM 528 C CA . PRO A 1 71 ? -0.364 -7.599 -20.116 1.00 74.12 71 PRO A CA 1
ATOM 529 C C . PRO A 1 71 ? 0.868 -8.363 -20.621 1.00 74.12 71 PRO A C 1
ATOM 531 O O . PRO A 1 71 ? 1.196 -9.424 -20.107 1.00 74.12 71 PRO A O 1
ATOM 534 N N . VAL A 1 72 ? 1.555 -7.824 -21.632 1.00 78.38 72 VAL A N 1
ATOM 535 C CA . VAL A 1 72 ? 2.749 -8.437 -22.247 1.00 78.38 72 VAL A CA 1
ATOM 536 C C . VAL A 1 72 ? 4.013 -7.627 -21.961 1.00 78.38 72 VAL A C 1
ATOM 538 O O . VAL A 1 72 ? 5.117 -8.170 -21.936 1.00 78.38 72 VAL A O 1
ATOM 541 N N . ARG A 1 73 ? 3.860 -6.311 -21.794 1.00 86.38 73 ARG A N 1
ATOM 542 C CA . ARG A 1 73 ? 4.955 -5.367 -21.598 1.00 86.38 73 ARG A CA 1
ATOM 543 C C . ARG A 1 73 ? 4.472 -4.185 -20.777 1.00 86.38 73 ARG A C 1
ATOM 545 O O . ARG A 1 73 ? 3.488 -3.550 -21.153 1.00 86.38 73 ARG A O 1
ATOM 552 N N . THR A 1 74 ? 5.209 -3.871 -19.724 1.00 92.88 74 THR A N 1
ATOM 553 C CA . THR A 1 74 ? 4.966 -2.708 -18.871 1.00 92.88 74 THR A CA 1
ATOM 554 C C . THR A 1 74 ? 5.961 -1.612 -19.229 1.00 92.88 74 THR A C 1
ATOM 556 O O . THR A 1 74 ? 7.159 -1.872 -19.315 1.00 92.88 74 THR A O 1
ATOM 559 N N . SER A 1 75 ? 5.484 -0.392 -19.462 1.00 93.75 75 SER A N 1
ATOM 560 C CA . SER A 1 75 ? 6.373 0.768 -19.558 1.00 93.75 75 SER A CA 1
ATOM 561 C C . SER A 1 75 ? 6.724 1.244 -18.157 1.00 93.75 75 SER A C 1
ATOM 563 O O . SER A 1 75 ? 5.838 1.336 -17.299 1.00 93.75 75 SER A O 1
ATOM 565 N N . ALA A 1 76 ? 7.999 1.539 -17.932 1.00 94.94 76 ALA A N 1
ATOM 566 C CA . ALA A 1 76 ? 8.471 2.042 -16.657 1.00 94.94 76 ALA A CA 1
ATOM 567 C C . ALA A 1 76 ? 9.631 3.023 -16.834 1.00 94.94 76 ALA A C 1
ATOM 569 O O . ALA A 1 76 ? 10.457 2.866 -17.734 1.00 94.94 76 ALA A O 1
ATOM 570 N N . ASP A 1 77 ? 9.690 4.007 -15.950 1.00 95.50 77 ASP A N 1
ATOM 571 C CA . ASP A 1 77 ? 10.793 4.953 -15.878 1.00 95.50 77 ASP A CA 1
ATOM 572 C C . ASP A 1 77 ? 11.836 4.460 -14.874 1.00 95.50 77 ASP A C 1
ATOM 574 O O . ASP A 1 77 ? 11.478 3.955 -13.811 1.00 95.50 77 ASP A O 1
ATOM 578 N N . LEU A 1 78 ? 13.116 4.623 -15.200 1.00 95.12 78 LEU A N 1
ATOM 579 C CA . LEU A 1 78 ? 14.218 4.480 -14.253 1.00 95.12 78 LEU A CA 1
ATOM 580 C C . LEU A 1 78 ? 14.216 5.687 -13.320 1.00 95.12 78 LEU A C 1
ATOM 582 O O . LEU A 1 78 ? 14.150 6.829 -13.778 1.00 95.12 78 LEU A O 1
ATOM 586 N N . VAL A 1 79 ? 14.254 5.428 -12.020 1.00 94.25 79 VAL A N 1
ATOM 587 C CA . VAL A 1 79 ? 14.169 6.471 -11.000 1.00 94.25 79 VAL A CA 1
ATOM 588 C C . VAL A 1 79 ? 15.222 6.243 -9.929 1.00 94.25 79 VAL A C 1
ATOM 590 O O . VAL A 1 79 ? 15.546 5.102 -9.613 1.00 94.25 79 VAL A O 1
ATOM 593 N N . ASP A 1 80 ? 15.742 7.335 -9.376 1.00 90.75 80 ASP A N 1
ATOM 594 C CA . ASP A 1 80 ? 16.697 7.314 -8.264 1.00 90.75 80 ASP A CA 1
ATOM 595 C C . ASP A 1 80 ? 15.967 7.577 -6.942 1.00 90.75 80 ASP A C 1
ATOM 597 O O . ASP A 1 80 ? 16.177 8.567 -6.245 1.00 90.75 80 ASP A O 1
ATOM 601 N N . VAL A 1 81 ? 14.974 6.731 -6.679 1.00 88.38 81 VAL A N 1
ATOM 602 C CA . VAL A 1 81 ? 14.221 6.721 -5.427 1.00 88.38 81 VAL A CA 1
ATOM 603 C C . VAL A 1 81 ? 14.049 5.283 -4.982 1.00 88.38 81 VAL A C 1
ATOM 605 O O . VAL A 1 81 ? 13.765 4.400 -5.795 1.00 88.38 81 VAL A O 1
ATOM 608 N N . ASP A 1 82 ? 14.194 5.032 -3.688 1.00 85.06 82 ASP A N 1
ATOM 609 C CA . ASP A 1 82 ? 13.883 3.711 -3.169 1.00 85.06 82 ASP A CA 1
ATOM 610 C C . ASP A 1 82 ? 12.370 3.455 -3.232 1.00 85.06 82 ASP A C 1
ATOM 612 O O . ASP A 1 82 ? 11.575 4.363 -2.961 1.00 85.06 82 ASP A O 1
ATOM 616 N N . PRO A 1 83 ? 11.941 2.228 -3.589 1.00 84.69 83 PRO A N 1
ATOM 617 C CA . PRO A 1 83 ? 10.532 1.868 -3.587 1.00 84.69 83 PRO A CA 1
ATOM 618 C C . PRO A 1 83 ? 9.917 2.126 -2.210 1.00 84.69 83 PRO A C 1
ATOM 620 O O . PRO A 1 83 ? 10.377 1.528 -1.229 1.00 84.69 83 PRO A O 1
ATOM 623 N N . PRO A 1 84 ? 8.877 2.969 -2.115 1.00 82.94 84 PRO A N 1
ATOM 624 C CA . PRO A 1 84 ? 8.222 3.192 -0.848 1.00 82.94 84 PRO A CA 1
ATOM 625 C C . PRO A 1 84 ? 7.490 1.925 -0.419 1.00 82.94 84 PRO A C 1
ATOM 627 O O . PRO A 1 84 ? 7.014 1.140 -1.242 1.00 82.94 84 PRO A O 1
ATOM 630 N N . ASP A 1 85 ? 7.299 1.774 0.883 1.00 86.00 85 ASP A N 1
ATOM 631 C CA . ASP A 1 85 ? 6.497 0.693 1.451 1.00 86.00 85 ASP A CA 1
ATOM 632 C C . ASP A 1 85 ? 4.993 0.988 1.398 1.00 86.00 85 ASP A C 1
ATOM 634 O O . ASP A 1 85 ? 4.249 0.697 2.331 1.00 86.00 85 ASP A O 1
ATOM 638 N N . LEU A 1 86 ? 4.549 1.586 0.293 1.00 89.81 86 LEU A N 1
ATOM 639 C CA . LEU A 1 86 ? 3.210 2.124 0.104 1.00 89.81 86 LEU A CA 1
ATOM 640 C C . LEU A 1 86 ? 2.432 1.287 -0.910 1.00 89.81 86 LEU A C 1
ATOM 642 O O . LEU A 1 86 ? 2.810 1.171 -2.076 1.00 89.81 86 LEU A O 1
ATOM 646 N N . TYR A 1 87 ? 1.293 0.758 -0.474 1.00 90.94 87 TYR A N 1
ATOM 647 C CA . TYR A 1 87 ? 0.432 -0.106 -1.275 1.00 90.94 87 TYR A CA 1
ATOM 648 C C . TYR A 1 87 ? -0.997 0.417 -1.263 1.00 90.94 87 TYR A C 1
ATOM 650 O O . TYR A 1 87 ? -1.512 0.836 -0.230 1.00 90.94 87 TYR A O 1
ATOM 658 N N . ARG A 1 88 ? -1.684 0.360 -2.406 1.00 92.94 88 ARG A N 1
ATOM 659 C CA . ARG A 1 88 ? -3.141 0.549 -2.411 1.00 92.94 88 ARG A CA 1
ATOM 660 C C . ARG A 1 88 ? -3.795 -0.703 -1.851 1.00 92.94 88 ARG A C 1
ATOM 662 O O . ARG A 1 88 ? -3.368 -1.804 -2.194 1.00 92.94 88 ARG A O 1
ATOM 669 N N . ALA A 1 89 ? -4.850 -0.554 -1.066 1.00 94.69 89 ALA A N 1
ATOM 670 C CA . ALA A 1 89 ? -5.614 -1.693 -0.582 1.00 94.69 89 ALA A CA 1
ATOM 671 C C . ALA A 1 89 ? -7.112 -1.409 -0.591 1.00 94.69 89 ALA A C 1
ATOM 673 O O . ALA A 1 89 ? -7.541 -0.288 -0.323 1.00 94.69 89 ALA A O 1
ATOM 674 N N . ALA A 1 90 ? -7.887 -2.454 -0.870 1.00 97.00 90 ALA A N 1
ATOM 675 C CA . ALA A 1 90 ? -9.313 -2.470 -0.589 1.00 97.00 90 ALA A CA 1
ATOM 676 C C . ALA A 1 90 ? -9.526 -3.032 0.821 1.00 97.00 90 ALA A C 1
ATOM 678 O O . ALA A 1 90 ? -8.967 -4.084 1.151 1.00 97.00 90 ALA A O 1
ATOM 679 N N . VAL A 1 91 ? -10.319 -2.358 1.648 1.00 97.81 91 VAL A N 1
ATOM 680 C CA . VAL A 1 91 ? -10.727 -2.893 2.948 1.00 97.81 91 VAL A CA 1
ATOM 681 C C . VAL A 1 91 ? -11.846 -3.901 2.721 1.00 97.81 91 VAL A C 1
ATOM 683 O O . VAL A 1 91 ? -12.884 -3.580 2.160 1.00 97.81 91 VAL A O 1
ATOM 686 N N . VAL A 1 92 ? -11.619 -5.143 3.144 1.00 97.62 92 VAL A N 1
ATOM 687 C CA . VAL A 1 92 ? -12.611 -6.223 3.059 1.00 97.62 92 VAL A CA 1
ATOM 688 C C . VAL A 1 92 ? -13.532 -6.172 4.271 1.00 97.62 92 VAL A C 1
ATOM 690 O O . VAL A 1 92 ? -14.734 -6.400 4.154 1.00 97.62 92 VAL A O 1
ATOM 693 N N . ARG A 1 93 ? -12.964 -5.903 5.454 1.00 96.50 93 ARG A N 1
ATOM 694 C CA . ARG A 1 93 ? -13.717 -5.828 6.708 1.00 96.50 93 ARG A CA 1
ATOM 695 C C . ARG A 1 93 ? -12.929 -5.108 7.798 1.00 96.50 93 ARG A C 1
ATOM 697 O O . ARG A 1 93 ? -11.738 -5.363 7.975 1.00 96.50 93 ARG A O 1
ATOM 704 N N . VAL A 1 94 ? -13.616 -4.301 8.604 1.00 97.12 94 VAL A N 1
ATOM 705 C CA . VAL A 1 94 ? -13.095 -3.826 9.894 1.00 97.12 94 VAL A CA 1
ATOM 706 C C . VAL A 1 94 ? -13.247 -4.944 10.922 1.00 97.12 94 VAL A C 1
ATOM 708 O O . VAL A 1 94 ? -14.353 -5.424 11.173 1.00 97.12 94 VAL A O 1
ATOM 711 N N . VAL A 1 95 ? -12.127 -5.426 11.461 1.00 94.50 95 VAL A N 1
ATOM 712 C CA . VAL A 1 95 ? -12.118 -6.524 12.436 1.00 94.50 95 VAL A CA 1
ATOM 713 C C . VAL A 1 95 ? -12.421 -5.970 13.817 1.00 94.50 95 VAL A C 1
ATOM 715 O O . VAL A 1 95 ? -13.384 -6.411 14.432 1.00 94.50 95 VAL A O 1
ATOM 718 N N . ASP A 1 96 ? -11.603 -5.000 14.225 1.00 92.31 96 ASP A N 1
ATOM 719 C CA . ASP A 1 96 ? -11.603 -4.294 15.505 1.00 92.31 96 ASP A CA 1
ATOM 720 C C . ASP A 1 96 ? -11.212 -2.826 15.233 1.00 92.31 96 ASP A C 1
ATOM 722 O O . ASP A 1 96 ? -10.818 -2.488 14.113 1.00 92.31 96 ASP A O 1
ATOM 726 N N . GLY A 1 97 ? -11.260 -1.947 16.239 1.00 92.88 97 GLY A N 1
ATOM 727 C CA . GLY A 1 97 ? -10.948 -0.517 16.071 1.00 92.88 97 GLY A CA 1
ATOM 728 C C . GLY A 1 97 ? -9.517 -0.191 15.612 1.00 92.88 97 GLY A C 1
ATOM 729 O O . GLY A 1 97 ? -9.225 0.944 15.258 1.00 92.88 97 GLY A O 1
ATOM 730 N N . ASP A 1 98 ? -8.620 -1.171 15.579 1.00 94.00 98 ASP A N 1
ATOM 731 C CA . ASP A 1 98 ? -7.233 -1.028 15.133 1.00 94.00 98 ASP A CA 1
ATOM 732 C C . ASP A 1 98 ? -6.769 -2.170 14.211 1.00 94.00 98 ASP A C 1
ATOM 734 O O . ASP A 1 98 ? -5.571 -2.323 13.952 1.00 94.00 98 ASP A O 1
ATOM 738 N N . THR A 1 99 ? -7.700 -2.999 13.728 1.00 94.81 99 THR A N 1
ATOM 739 C CA . THR A 1 99 ? -7.385 -4.195 12.942 1.00 94.81 99 THR A CA 1
ATOM 740 C C . THR A 1 99 ? -8.316 -4.304 11.734 1.00 94.81 99 THR A C 1
ATOM 742 O O . THR A 1 99 ? -9.538 -4.296 11.878 1.00 94.81 99 THR A O 1
ATOM 745 N N . LEU A 1 100 ? -7.743 -4.449 10.536 1.00 96.56 100 LEU A N 1
ATOM 746 C CA . LEU A 1 100 ? -8.462 -4.473 9.256 1.00 96.56 100 LEU A CA 1
ATOM 747 C C . LEU A 1 100 ? -8.093 -5.724 8.451 1.00 96.56 100 LEU A C 1
ATOM 749 O O . LEU A 1 100 ? -6.917 -6.058 8.339 1.00 96.56 100 LEU A O 1
ATOM 753 N N . ASP A 1 101 ? -9.075 -6.386 7.844 1.00 96.69 101 ASP A N 1
ATOM 754 C CA . ASP A 1 101 ? -8.838 -7.366 6.780 1.00 96.69 101 ASP A CA 1
ATOM 755 C C . ASP A 1 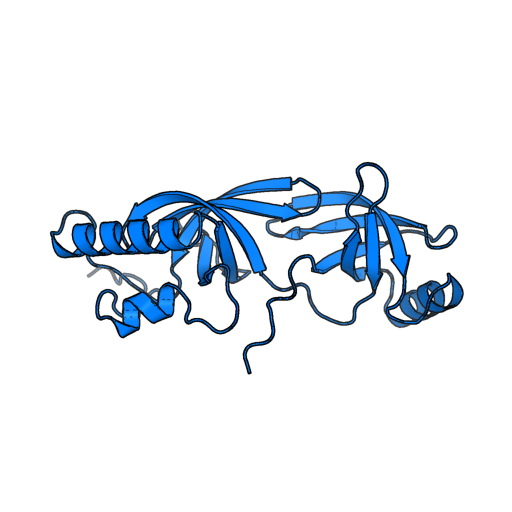101 ? -8.856 -6.626 5.436 1.00 96.69 101 ASP A C 1
ATOM 757 O O . ASP A 1 101 ? -9.796 -5.883 5.145 1.00 96.69 101 ASP A O 1
ATOM 761 N N . THR A 1 102 ? -7.816 -6.798 4.621 1.00 96.12 102 THR A N 1
ATOM 762 C CA . THR A 1 102 ? -7.603 -6.005 3.400 1.00 96.12 102 THR A CA 1
ATOM 763 C C . THR A 1 102 ? -7.071 -6.848 2.247 1.00 96.12 102 THR A C 1
ATOM 765 O O . THR A 1 102 ? -6.435 -7.874 2.475 1.00 96.12 102 THR A O 1
ATOM 768 N N . SER A 1 103 ? -7.292 -6.385 1.016 1.00 96.06 103 SER A N 1
ATOM 769 C CA . SER A 1 103 ? -6.674 -6.922 -0.199 1.00 96.06 103 SER A CA 1
ATOM 770 C C . SER A 1 103 ? -5.717 -5.879 -0.783 1.00 96.06 103 SER A C 1
ATOM 772 O O . SER A 1 103 ? -6.149 -4.865 -1.341 1.00 96.06 103 SER A O 1
ATOM 774 N N . LEU A 1 104 ? -4.410 -6.092 -0.608 1.00 92.81 104 LEU A N 1
ATOM 775 C CA . LEU A 1 104 ? -3.345 -5.177 -1.022 1.00 92.81 104 LEU A CA 1
ATOM 776 C C . LEU A 1 104 ? -3.002 -5.412 -2.488 1.00 92.81 104 LEU A C 1
ATOM 778 O O . LEU A 1 104 ? -2.701 -6.532 -2.896 1.00 92.81 104 LEU A O 1
ATOM 782 N N . ALA A 1 105 ? -2.971 -4.342 -3.273 1.00 92.81 105 ALA A N 1
ATOM 783 C CA . ALA A 1 105 ? -2.447 -4.341 -4.627 1.00 92.81 105 ALA A CA 1
ATOM 784 C C . ALA A 1 105 ? -0.930 -4.127 -4.601 1.00 92.81 105 ALA A C 1
ATOM 786 O O . ALA A 1 105 ? -0.455 -3.028 -4.322 1.00 92.81 105 ALA A O 1
ATOM 787 N N . LEU A 1 106 ? -0.182 -5.177 -4.945 1.00 90.38 106 LEU A N 1
ATOM 788 C CA . LEU A 1 106 ? 1.282 -5.138 -5.008 1.00 90.38 106 LEU A CA 1
ATOM 789 C C . LEU A 1 106 ? 1.811 -4.632 -6.360 1.00 90.38 106 LEU A C 1
ATOM 791 O O . LEU A 1 106 ? 3.003 -4.398 -6.510 1.00 90.38 106 LEU A O 1
ATOM 795 N N . GLY A 1 107 ? 0.931 -4.475 -7.353 1.00 88.94 107 GLY A N 1
ATOM 796 C CA . GLY A 1 107 ? 1.288 -4.105 -8.724 1.00 88.94 107 GLY A CA 1
ATOM 797 C C . GLY A 1 107 ? 1.251 -5.296 -9.682 1.00 88.94 107 GLY A C 1
ATOM 798 O O . GLY A 1 107 ? 1.111 -6.445 -9.275 1.00 88.94 107 GLY A O 1
ATOM 799 N N . PHE A 1 108 ? 1.319 -5.022 -10.989 1.00 89.50 108 PHE A N 1
ATOM 800 C CA . PHE A 1 108 ? 1.321 -6.050 -12.049 1.00 89.50 108 PHE A CA 1
ATOM 801 C C . PHE A 1 108 ? 0.130 -7.031 -11.998 1.00 89.50 108 PHE A C 1
ATOM 803 O O . PHE A 1 108 ? 0.248 -8.185 -12.395 1.00 89.50 108 PHE A O 1
ATOM 810 N N . GLY A 1 109 ? -1.026 -6.573 -11.505 1.00 88.44 109 GLY A N 1
ATOM 811 C CA . GLY A 1 109 ? -2.221 -7.408 -11.328 1.00 88.44 109 GLY A CA 1
ATOM 812 C C . GLY A 1 109 ? -2.155 -8.367 -10.135 1.00 88.44 109 GLY A C 1
ATOM 813 O O . GLY A 1 109 ? -3.104 -9.110 -9.907 1.00 88.44 109 GLY A O 1
ATOM 814 N N . VAL A 1 110 ? -1.071 -8.340 -9.359 1.00 90.62 110 VAL A N 1
ATOM 815 C CA . VAL A 1 110 ? -0.901 -9.174 -8.171 1.00 90.62 110 VAL A CA 1
ATOM 816 C C . VAL A 1 110 ? -1.539 -8.501 -6.962 1.00 90.62 110 VAL A C 1
ATOM 818 O O . VAL A 1 110 ? -1.338 -7.308 -6.703 1.00 90.62 110 VAL A O 1
ATOM 821 N N . ARG A 1 111 ? -2.300 -9.296 -6.210 1.00 92.88 111 ARG A N 1
ATOM 822 C CA . ARG A 1 111 ? -2.890 -8.920 -4.929 1.00 92.88 111 ARG A CA 1
ATOM 823 C C . ARG A 1 111 ? -2.568 -9.954 -3.863 1.00 92.88 111 ARG A C 1
ATOM 825 O O . ARG A 1 111 ? -2.414 -11.131 -4.182 1.00 92.88 111 ARG A O 1
ATOM 832 N N . ILE A 1 112 ? -2.483 -9.505 -2.617 1.00 91.25 112 ILE A N 1
ATOM 833 C CA . ILE A 1 112 ? -2.424 -10.377 -1.444 1.00 91.25 112 ILE A CA 1
ATOM 834 C C . ILE A 1 112 ? -3.488 -9.948 -0.447 1.00 91.25 112 ILE A C 1
ATOM 836 O O . ILE A 1 112 ? -3.693 -8.754 -0.237 1.00 91.25 112 ILE A O 1
ATOM 840 N N . ASP A 1 113 ? -4.125 -10.914 0.198 1.00 93.50 113 ASP A N 1
ATOM 841 C CA . ASP A 1 113 ? -4.987 -10.619 1.332 1.00 93.50 113 ASP A CA 1
ATOM 842 C C . ASP A 1 113 ? -4.134 -10.574 2.600 1.00 93.50 113 ASP A C 1
ATOM 844 O O . ASP A 1 113 ? -3.304 -11.455 2.848 1.00 93.50 113 ASP A O 1
ATOM 848 N N . ALA A 1 114 ? -4.305 -9.523 3.396 1.00 90.25 114 ALA A N 1
ATOM 849 C CA . ALA A 1 114 ? -3.568 -9.338 4.633 1.00 90.25 114 ALA A CA 1
ATOM 850 C C . ALA A 1 114 ? -4.448 -8.734 5.725 1.00 90.25 114 ALA A C 1
ATOM 852 O O . ALA A 1 114 ? -5.242 -7.817 5.494 1.00 90.25 114 ALA A O 1
ATOM 853 N N . ARG A 1 115 ? -4.233 -9.221 6.950 1.00 93.06 115 ARG A N 1
ATOM 854 C CA . ARG A 1 115 ? -4.721 -8.573 8.163 1.00 93.06 115 ARG A CA 1
ATOM 855 C C . ARG A 1 115 ? -3.723 -7.506 8.597 1.00 93.06 115 ARG A C 1
ATOM 857 O O . ARG A 1 115 ? -2.595 -7.826 8.986 1.00 93.06 115 ARG A O 1
ATOM 864 N N . LEU A 1 116 ? -4.155 -6.256 8.536 1.00 92.81 116 LEU A N 1
ATOM 865 C CA . LEU A 1 116 ? -3.406 -5.099 8.996 1.00 92.81 116 LEU A CA 1
ATOM 866 C C . LEU A 1 116 ? -3.719 -4.834 10.463 1.00 92.81 116 LEU A C 1
ATOM 868 O O . LEU A 1 116 ? -4.875 -4.912 10.879 1.00 92.81 116 LEU A O 1
ATOM 872 N N . ARG A 1 117 ? -2.692 -4.472 11.226 1.00 93.12 117 ARG A N 1
ATOM 873 C CA . ARG A 1 117 ? -2.843 -3.833 12.528 1.00 93.12 117 ARG A CA 1
ATOM 874 C C . ARG A 1 117 ? -2.248 -2.435 12.468 1.00 93.12 117 ARG A C 1
ATOM 876 O O . ARG A 1 117 ? -1.127 -2.260 11.990 1.00 93.12 117 ARG A O 1
ATOM 883 N N . LEU A 1 118 ? -2.999 -1.463 12.970 1.00 94.19 118 LEU A N 1
ATOM 884 C CA . LEU A 1 118 ? -2.541 -0.086 13.041 1.00 94.19 118 LEU A CA 1
ATOM 885 C C . LEU A 1 118 ? -1.304 0.003 13.938 1.00 94.19 118 LEU A C 1
ATOM 887 O O . LEU A 1 118 ? -1.301 -0.433 15.090 1.00 94.19 118 LEU A O 1
ATOM 891 N N . LEU A 1 119 ? -0.226 0.526 13.366 1.00 92.56 119 LEU A N 1
ATOM 892 C CA . LEU A 1 119 ? 1.042 0.734 14.043 1.00 92.56 119 LEU A CA 1
ATOM 893 C C . LEU A 1 119 ? 0.933 1.863 15.075 1.00 92.56 119 LEU A C 1
ATOM 895 O O . LEU A 1 119 ? 0.315 2.896 14.817 1.00 92.56 119 LEU A O 1
ATOM 899 N N . GLY A 1 120 ? 1.612 1.694 16.210 1.00 91.50 120 GLY A N 1
ATOM 900 C CA . GLY A 1 120 ? 1.853 2.791 17.147 1.00 91.50 120 GLY A CA 1
ATOM 901 C C . GLY A 1 120 ? 0.685 3.109 18.079 1.00 91.50 120 GLY A C 1
ATOM 902 O O . GLY A 1 120 ? 0.756 4.097 18.805 1.00 91.50 120 GLY A O 1
ATOM 903 N N . LEU A 1 121 ? -0.389 2.311 18.061 1.00 93.38 121 LEU A N 1
ATOM 904 C CA . LEU A 1 121 ? -1.581 2.571 18.859 1.00 93.38 121 LEU A CA 1
ATOM 905 C C . LEU A 1 121 ? -2.230 1.301 19.406 1.00 93.38 121 LEU A C 1
ATOM 907 O O . LEU A 1 121 ? -2.013 0.187 18.915 1.00 93.38 121 LEU A O 1
ATOM 911 N N . ASN A 1 122 ? -3.046 1.491 20.435 1.00 92.56 122 ASN A N 1
ATOM 912 C CA . ASN A 1 122 ? -3.928 0.470 20.968 1.00 92.56 122 ASN A CA 1
ATOM 913 C C . ASN A 1 122 ? -5.323 1.050 21.206 1.00 92.56 122 ASN A C 1
ATOM 915 O O . ASN A 1 122 ? -5.462 2.132 21.781 1.00 92.56 122 ASN A O 1
ATOM 919 N N . VAL A 1 123 ? -6.342 0.316 20.772 1.00 93.31 123 VAL A N 1
ATOM 920 C CA . VAL A 1 123 ? -7.750 0.642 21.018 1.00 93.31 123 VAL A CA 1
ATOM 921 C C . VAL A 1 123 ? -8.273 -0.212 22.175 1.00 93.31 123 VAL A C 1
ATOM 923 O O . VAL A 1 123 ? -7.705 -1.255 22.503 1.00 93.31 123 VAL A O 1
ATOM 926 N N . ALA A 1 124 ? -9.346 0.244 22.826 1.00 90.81 124 ALA A N 1
ATOM 927 C CA . ALA A 1 124 ? -10.068 -0.559 23.805 1.00 90.81 124 ALA A CA 1
ATOM 928 C C . ALA A 1 124 ? -10.495 -1.920 23.216 1.00 90.81 124 ALA A C 1
ATOM 930 O O . ALA A 1 124 ? -10.812 -2.035 22.031 1.00 90.81 124 ALA A O 1
ATOM 931 N N . GLU A 1 125 ? -10.519 -2.956 24.058 1.00 87.06 125 GLU A N 1
ATOM 932 C CA . GLU A 1 125 ? -10.876 -4.316 23.639 1.00 87.06 125 GLU A CA 1
ATOM 933 C C . GLU A 1 125 ? -12.249 -4.349 22.956 1.00 87.06 125 GLU A C 1
ATOM 935 O O . GLU A 1 125 ? -13.213 -3.775 23.453 1.00 87.06 125 GLU A O 1
ATOM 940 N N . LYS A 1 126 ? -12.377 -5.079 21.845 1.00 85.62 126 LYS A N 1
ATOM 941 C CA . LYS A 1 126 ? -13.596 -5.104 21.010 1.00 85.62 126 LYS A CA 1
ATOM 942 C C . LYS A 1 126 ? -14.886 -5.514 21.731 1.00 85.62 126 LYS A C 1
ATOM 944 O O . LYS A 1 126 ? -15.976 -5.323 21.206 1.00 85.62 126 LYS A O 1
ATOM 949 N N . THR A 1 127 ? -14.763 -6.168 22.885 1.00 86.81 127 THR A N 1
ATOM 950 C CA . THR A 1 127 ? -15.891 -6.612 23.711 1.00 86.81 127 THR A CA 1
ATOM 951 C C . THR A 1 127 ? -16.387 -5.526 24.661 1.00 86.81 127 THR A C 1
ATOM 953 O O . THR A 1 127 ? -17.405 -5.723 25.320 1.00 86.81 127 THR A O 1
ATOM 956 N N . THR A 1 128 ? -15.673 -4.405 24.780 1.00 92.31 128 THR A N 1
ATOM 957 C CA . THR A 1 128 ? -16.100 -3.255 25.578 1.00 92.31 128 THR A CA 1
ATOM 958 C C . THR A 1 128 ? -16.934 -2.294 24.726 1.00 92.31 128 THR A C 1
ATOM 960 O O . THR A 1 128 ? -16.761 -2.249 23.505 1.00 92.31 128 THR A O 1
ATOM 963 N N . PRO A 1 129 ? -17.822 -1.492 25.342 1.00 92.25 129 PRO A N 1
ATOM 964 C CA . PRO A 1 129 ? -18.580 -0.467 24.622 1.00 92.25 129 PRO A CA 1
ATOM 965 C C . PRO A 1 129 ? -17.686 0.493 23.827 1.00 92.25 129 PRO A C 1
ATOM 967 O O . PRO A 1 129 ? -17.995 0.811 22.681 1.00 92.25 129 PRO A O 1
ATOM 970 N N . ASP A 1 130 ? -16.545 0.891 24.394 1.00 92.25 130 ASP A N 1
ATOM 971 C CA . ASP A 1 130 ? -15.594 1.781 23.726 1.00 92.25 130 ASP A CA 1
ATOM 972 C C . ASP A 1 130 ? -14.969 1.115 22.497 1.00 92.25 130 ASP A C 1
ATOM 974 O O . ASP A 1 130 ? -14.938 1.716 21.427 1.00 92.25 130 ASP A O 1
ATOM 978 N N . GLY A 1 131 ? -14.550 -0.152 22.602 1.00 92.56 131 GLY A N 1
ATOM 979 C CA . GLY A 1 131 ? -14.000 -0.896 21.466 1.00 92.56 131 GLY A CA 1
ATOM 980 C C . GLY A 1 131 ? -15.004 -1.050 20.318 1.00 92.56 131 GLY A C 1
ATOM 981 O O . GLY A 1 131 ? -14.641 -0.884 19.151 1.00 92.56 131 GLY A O 1
ATOM 982 N N . VAL A 1 132 ? -16.281 -1.292 20.641 1.00 94.81 132 VAL A N 1
ATOM 983 C CA . VAL A 1 132 ? -17.377 -1.343 19.656 1.00 94.81 132 VAL A CA 1
ATOM 984 C C . VAL A 1 132 ? -17.577 0.016 18.981 1.00 94.81 132 VAL A C 1
ATOM 986 O O . VAL A 1 132 ? -17.675 0.083 17.754 1.00 94.81 132 VAL A O 1
ATOM 989 N N . ASN A 1 133 ? -17.594 1.101 19.759 1.00 95.88 133 ASN A N 1
ATOM 990 C CA . ASN A 1 133 ? -17.768 2.456 19.236 1.00 95.88 133 ASN A CA 1
ATOM 991 C C . ASN A 1 133 ? -16.623 2.855 18.298 1.00 95.88 133 ASN A C 1
ATOM 993 O O . ASN A 1 133 ? -16.872 3.397 17.219 1.00 95.88 133 ASN A O 1
ATOM 997 N N . VAL A 1 134 ? -15.376 2.538 18.659 1.00 96.81 134 VAL A N 1
ATOM 998 C CA . VAL A 1 134 ? -14.218 2.826 17.803 1.00 96.81 134 VAL A CA 1
ATOM 999 C C . VAL A 1 134 ? -14.268 1.998 16.519 1.00 96.81 134 VAL A C 1
ATOM 1001 O O . VAL A 1 134 ? -14.064 2.547 15.440 1.00 96.81 134 VAL A O 1
ATOM 1004 N N . ALA A 1 135 ? -14.612 0.708 16.582 1.00 96.94 135 ALA A N 1
ATOM 1005 C CA . ALA A 1 135 ? -14.763 -0.115 15.379 1.00 96.94 135 ALA A CA 1
ATOM 1006 C C . ALA A 1 135 ? -15.856 0.417 14.428 1.00 96.94 135 ALA A C 1
ATOM 1008 O O . ALA A 1 135 ? -15.668 0.430 13.206 1.00 96.94 135 ALA A O 1
ATOM 1009 N N . ALA A 1 136 ? -16.977 0.907 14.967 1.00 97.12 136 ALA A N 1
ATOM 1010 C CA . ALA A 1 136 ? -18.036 1.540 14.179 1.00 97.12 136 ALA A CA 1
ATOM 1011 C C . ALA A 1 136 ? -17.574 2.864 13.541 1.00 97.12 136 ALA A C 1
ATOM 1013 O O . ALA A 1 136 ? -17.859 3.127 12.366 1.00 97.12 136 ALA A O 1
ATOM 1014 N N . TRP A 1 137 ? -16.810 3.672 14.281 1.00 97.88 137 TRP A N 1
ATOM 1015 C CA . TRP A 1 137 ? -16.215 4.899 13.756 1.00 97.88 137 TRP A CA 1
ATOM 1016 C C . TRP A 1 137 ? -15.222 4.605 12.625 1.00 97.88 137 TRP A C 1
ATOM 1018 O O . TRP A 1 137 ? -15.320 5.201 11.554 1.00 97.88 137 TRP A O 1
ATOM 1028 N N . VAL A 1 138 ? -14.331 3.624 12.809 1.00 97.88 138 VAL A N 1
ATOM 1029 C CA . VAL A 1 138 ? -13.377 3.183 11.776 1.00 97.88 138 VAL A CA 1
ATOM 1030 C C . VAL A 1 138 ? -14.109 2.671 10.540 1.00 97.88 138 VAL A C 1
ATOM 1032 O O . VAL A 1 138 ? -13.735 3.023 9.427 1.00 97.88 138 VAL A O 1
ATOM 1035 N N . SER A 1 139 ? -15.187 1.905 10.712 1.00 97.94 139 SER A N 1
ATOM 1036 C CA . SER A 1 139 ? -16.017 1.434 9.592 1.00 97.94 139 SER A CA 1
ATOM 1037 C C . SER A 1 139 ? -16.619 2.594 8.797 1.00 97.94 139 SER A C 1
ATOM 1039 O O . SER A 1 139 ? -16.606 2.582 7.565 1.00 97.94 139 SER A O 1
ATOM 1041 N N . SER A 1 140 ? -17.081 3.633 9.493 1.00 97.75 140 SER A N 1
ATOM 1042 C CA . SER A 1 140 ? -17.604 4.851 8.863 1.00 97.75 140 SER A CA 1
ATOM 1043 C C . SER A 1 140 ? -16.505 5.624 8.130 1.00 97.75 140 SER A C 1
ATOM 1045 O O . SER A 1 140 ? -16.715 6.086 7.009 1.00 97.75 140 SER A O 1
ATOM 1047 N N . TRP A 1 141 ? -15.312 5.720 8.727 1.00 97.12 141 TRP A N 1
ATOM 1048 C CA . TRP A 1 141 ? -14.149 6.342 8.095 1.00 97.12 141 TRP A CA 1
ATOM 1049 C C . TRP A 1 141 ? -13.734 5.601 6.819 1.00 97.12 141 TRP A C 1
ATOM 1051 O O . TRP A 1 141 ? -13.528 6.247 5.796 1.00 97.12 141 TRP A O 1
ATOM 1061 N N . VAL A 1 142 ? -13.674 4.264 6.857 1.00 97.19 142 VAL A N 1
ATOM 1062 C CA . VAL A 1 142 ? -13.351 3.408 5.701 1.00 97.19 142 VAL A CA 1
ATOM 1063 C C . VAL A 1 142 ? -14.378 3.587 4.582 1.00 97.19 142 VAL A C 1
ATOM 1065 O O . VAL A 1 142 ? -13.991 3.800 3.434 1.00 97.19 142 VAL A O 1
ATOM 1068 N N . THR A 1 143 ? -15.670 3.600 4.922 1.00 96.81 143 THR A N 1
ATOM 1069 C CA . THR A 1 143 ? -16.756 3.832 3.953 1.00 96.81 143 THR A CA 1
ATOM 1070 C C . THR A 1 143 ? -16.600 5.195 3.272 1.00 96.81 143 THR A C 1
ATOM 1072 O O . THR A 1 143 ? -16.778 5.318 2.065 1.00 96.81 143 THR A O 1
ATOM 1075 N N . ALA A 1 144 ? -16.193 6.229 4.018 1.00 95.69 144 ALA A N 1
ATOM 1076 C CA . ALA A 1 144 ? -15.928 7.558 3.466 1.00 95.69 144 ALA A CA 1
ATOM 1077 C C . ALA A 1 144 ? -14.698 7.617 2.534 1.00 95.69 144 ALA A C 1
ATOM 1079 O O . ALA A 1 144 ? -14.489 8.634 1.871 1.00 95.69 144 ALA A O 1
ATOM 1080 N N . GLN A 1 145 ? -13.883 6.556 2.486 1.00 94.56 145 GLN A N 1
ATOM 1081 C CA . GLN A 1 145 ? -12.796 6.379 1.518 1.00 94.56 145 GLN A CA 1
ATOM 1082 C C . GLN A 1 145 ? -13.177 5.462 0.340 1.00 94.56 145 GLN A C 1
ATOM 1084 O O . GLN A 1 145 ? -12.286 5.023 -0.387 1.00 94.56 145 GLN A O 1
ATOM 1089 N N . ASP A 1 146 ? -14.462 5.136 0.157 1.00 95.75 146 ASP A N 1
ATOM 1090 C CA . ASP A 1 146 ? -14.941 4.156 -0.833 1.00 95.75 146 ASP A CA 1
ATOM 1091 C C . ASP A 1 146 ? -14.275 2.774 -0.662 1.00 95.75 146 ASP A C 1
ATOM 1093 O O . ASP A 1 146 ? -13.923 2.095 -1.630 1.00 95.75 146 ASP A O 1
ATOM 1097 N N . ASP A 1 147 ? -14.014 2.394 0.593 1.00 96.19 147 ASP A N 1
ATOM 1098 C CA . ASP A 1 147 ? -13.275 1.191 0.988 1.00 96.19 147 ASP A CA 1
ATOM 1099 C C . ASP A 1 147 ? -11.847 1.109 0.412 1.00 96.19 147 ASP A C 1
ATOM 1101 O O . ASP A 1 147 ? -11.214 0.051 0.457 1.00 96.19 147 ASP A O 1
ATOM 1105 N N . GLN A 1 148 ? -11.307 2.208 -0.128 1.00 95.44 148 GLN A N 1
ATOM 1106 C CA . GLN A 1 148 ? -9.963 2.282 -0.696 1.00 95.44 148 GLN A CA 1
ATOM 1107 C C . GLN A 1 148 ? -9.023 3.080 0.203 1.00 95.44 148 GLN A C 1
ATOM 1109 O O . GLN A 1 148 ? -9.230 4.259 0.478 1.00 95.44 148 GLN A O 1
ATOM 1114 N N . ILE A 1 149 ? -7.914 2.459 0.587 1.00 94.94 149 ILE A N 1
ATOM 1115 C CA . ILE A 1 149 ? -6.897 3.067 1.447 1.00 94.94 149 ILE A CA 1
ATOM 1116 C C . ILE A 1 149 ? -5.507 2.956 0.823 1.00 94.94 149 ILE A C 1
ATOM 1118 O O . ILE A 1 149 ? -5.266 2.182 -0.112 1.00 94.94 149 ILE A O 1
ATOM 1122 N N . VAL A 1 150 ? -4.572 3.729 1.368 1.00 94.06 150 VAL A N 1
ATOM 1123 C CA . VAL A 1 150 ? -3.140 3.553 1.134 1.00 94.06 150 VAL A CA 1
ATOM 1124 C C . VAL A 1 150 ? -2.507 3.037 2.420 1.00 94.06 150 VAL A C 1
ATOM 1126 O O . VAL A 1 150 ? -2.696 3.595 3.495 1.00 94.06 150 VAL A O 1
ATOM 1129 N N . VAL A 1 151 ? -1.775 1.940 2.302 1.00 92.56 151 VAL A N 1
ATOM 1130 C CA . VAL A 1 151 ? -1.146 1.225 3.406 1.00 92.56 151 VAL A CA 1
ATOM 1131 C C . VAL A 1 151 ? 0.347 1.476 3.329 1.00 92.56 151 VAL A C 1
ATOM 1133 O O . VAL A 1 151 ? 0.984 1.070 2.361 1.00 92.56 151 VAL A O 1
ATOM 1136 N N . GLU A 1 152 ? 0.890 2.125 4.348 1.00 91.56 152 GLU A N 1
ATOM 1137 C CA . GLU A 1 152 ? 2.325 2.262 4.556 1.00 91.56 152 GLU A CA 1
ATOM 1138 C C . GLU A 1 152 ? 2.789 1.178 5.523 1.00 91.56 152 GLU A C 1
ATOM 1140 O O . GLU A 1 152 ? 2.389 1.148 6.688 1.00 91.56 152 GLU A O 1
ATOM 1145 N N . THR A 1 153 ? 3.593 0.247 5.032 1.00 86.75 153 THR A N 1
ATOM 1146 C CA . THR A 1 153 ? 4.043 -0.908 5.809 1.00 86.75 153 THR A CA 1
ATOM 1147 C C . THR A 1 153 ? 5.421 -0.649 6.380 1.00 86.75 153 THR A C 1
ATOM 1149 O O . THR A 1 153 ? 6.259 -0.050 5.722 1.00 86.75 153 THR A O 1
ATOM 1152 N N . VAL A 1 154 ? 5.699 -1.148 7.578 1.00 77.94 154 VAL A N 1
ATOM 1153 C CA . VAL A 1 154 ? 7.068 -1.121 8.104 1.00 77.94 154 VAL A CA 1
ATOM 1154 C C . VAL A 1 154 ? 7.725 -2.454 7.763 1.00 77.94 154 VAL A C 1
ATOM 1156 O O . VAL A 1 154 ? 7.402 -3.482 8.371 1.00 77.94 154 VAL A O 1
ATOM 1159 N N . LYS A 1 155 ? 8.614 -2.460 6.756 1.00 58.00 155 LYS A N 1
ATOM 1160 C CA . LYS A 1 155 ? 9.450 -3.631 6.438 1.00 58.00 155 LYS A CA 1
ATOM 1161 C C . LYS A 1 155 ? 10.227 -4.082 7.689 1.00 58.00 155 LYS A C 1
ATOM 1163 O O . LYS A 1 155 ? 10.536 -3.295 8.577 1.00 58.00 155 LYS A O 1
ATOM 1168 N N . ASP A 1 156 ? 10.469 -5.390 7.779 1.00 50.84 156 ASP A N 1
ATOM 1169 C CA . ASP A 1 156 ? 11.191 -6.089 8.861 1.00 50.84 156 ASP A CA 1
ATOM 1170 C C . ASP A 1 156 ? 10.490 -6.262 10.217 1.00 50.84 156 ASP A C 1
ATOM 1172 O O . ASP A 1 156 ? 11.065 -6.835 11.143 1.00 50.84 156 ASP A O 1
ATOM 1176 N N . ARG A 1 157 ? 9.206 -5.903 10.339 1.00 49.12 157 ARG A N 1
ATOM 1177 C CA . ARG A 1 157 ? 8.392 -6.265 11.513 1.00 49.12 157 ARG A CA 1
ATOM 1178 C C . ARG A 1 157 ? 7.154 -7.055 11.110 1.00 49.12 157 ARG A C 1
ATOM 1180 O O . ARG A 1 157 ? 6.037 -6.547 11.102 1.00 49.12 157 ARG A O 1
ATOM 1187 N N . ARG A 1 158 ? 7.340 -8.345 10.808 1.00 51.19 158 ARG A N 1
ATOM 1188 C CA . ARG A 1 158 ? 6.224 -9.295 10.908 1.00 51.19 158 ARG A CA 1
ATOM 1189 C C . ARG A 1 158 ? 5.973 -9.529 12.388 1.00 51.19 158 ARG A C 1
ATOM 1191 O O . ARG A 1 158 ? 6.827 -10.055 13.097 1.00 51.19 158 ARG A O 1
ATOM 1198 N N . GLU A 1 159 ? 4.819 -9.087 12.860 1.00 52.41 159 GLU A N 1
ATOM 1199 C CA . GLU A 1 159 ? 4.425 -9.330 14.238 1.00 52.41 159 GLU A CA 1
ATOM 1200 C C . GLU A 1 159 ? 4.257 -10.846 14.472 1.00 52.41 159 GLU A C 1
ATOM 1202 O O . GLU A 1 159 ? 3.987 -11.611 13.541 1.00 52.41 159 GLU A O 1
ATOM 1207 N N . LYS A 1 160 ? 4.358 -11.278 15.734 1.00 49.78 160 LYS A N 1
ATOM 1208 C CA . LYS A 1 160 ? 4.289 -12.678 16.200 1.00 49.78 160 LYS A CA 1
ATOM 1209 C C . LYS A 1 160 ? 3.092 -13.491 15.668 1.00 49.78 160 LYS A C 1
ATOM 1211 O O . LYS A 1 160 ? 3.127 -14.716 15.703 1.00 49.78 160 LYS A O 1
ATOM 1216 N N . TYR A 1 161 ? 2.051 -12.825 15.173 1.00 53.25 161 TYR A N 1
ATOM 1217 C CA . TYR A 1 161 ? 0.795 -13.426 14.716 1.00 53.25 161 TYR A CA 1
ATOM 1218 C C . TYR A 1 161 ? 0.579 -13.351 13.197 1.00 53.25 161 TYR A C 1
ATOM 1220 O O . TYR A 1 161 ? -0.530 -13.587 12.726 1.00 53.25 161 TYR A O 1
ATOM 1228 N N . GLY A 1 162 ? 1.604 -12.985 12.421 1.00 64.56 162 GLY A N 1
ATOM 1229 C CA . GLY A 1 162 ? 1.495 -12.866 10.962 1.00 64.56 162 GLY A CA 1
ATOM 1230 C C . GLY A 1 162 ? 0.727 -11.628 10.482 1.00 64.56 162 GLY A C 1
ATOM 1231 O O . GLY A 1 162 ? 0.490 -11.496 9.283 1.00 64.56 162 GLY A O 1
ATOM 1232 N N . ARG A 1 163 ? 0.365 -10.713 11.395 1.00 80.62 163 ARG A N 1
ATOM 1233 C CA . ARG A 1 163 ? -0.251 -9.420 11.069 1.00 80.62 163 ARG A CA 1
ATOM 1234 C C . ARG A 1 163 ? 0.790 -8.459 10.510 1.00 80.62 163 ARG A C 1
ATOM 1236 O O . ARG A 1 163 ? 1.939 -8.434 10.960 1.00 80.62 163 ARG A O 1
ATOM 1243 N N . MET A 1 164 ? 0.363 -7.659 9.544 1.00 87.31 164 MET A N 1
ATOM 1244 C CA . MET A 1 164 ? 1.170 -6.588 8.976 1.00 87.31 164 MET A CA 1
ATOM 1245 C C . MET A 1 164 ? 0.939 -5.313 9.783 1.00 87.31 164 MET A C 1
ATOM 1247 O O . MET A 1 164 ? -0.198 -4.861 9.905 1.00 87.31 164 MET A O 1
ATOM 1251 N N . LEU A 1 165 ? 2.004 -4.749 10.350 1.00 89.88 165 LEU A N 1
ATOM 1252 C CA . LEU A 1 165 ? 1.931 -3.445 11.000 1.00 89.88 165 LEU A CA 1
ATOM 1253 C C . LEU A 1 165 ? 1.956 -2.350 9.938 1.00 89.88 165 LEU A C 1
ATOM 1255 O O . LEU A 1 165 ? 2.829 -2.361 9.065 1.00 89.88 165 LEU A O 1
ATOM 1259 N N . ALA A 1 166 ? 1.004 -1.425 10.019 1.00 91.50 166 ALA A N 1
ATOM 1260 C CA . ALA A 1 166 ? 0.871 -0.377 9.021 1.00 91.50 166 ALA A CA 1
ATOM 1261 C C . ALA A 1 166 ? 0.379 0.958 9.585 1.00 91.50 166 ALA A C 1
ATOM 1263 O O . ALA A 1 166 ? -0.393 1.012 10.549 1.00 91.50 166 ALA A O 1
ATOM 1264 N N . VAL A 1 167 ? 0.792 2.031 8.919 1.00 93.69 167 VAL A N 1
ATOM 1265 C CA . VAL A 1 167 ? 0.112 3.326 8.967 1.00 93.69 167 VAL A CA 1
ATOM 1266 C C . VAL A 1 167 ? -0.883 3.360 7.810 1.00 93.69 167 VAL A C 1
ATOM 1268 O O . VAL A 1 167 ? -0.538 3.044 6.669 1.00 93.69 167 VAL A O 1
ATOM 1271 N N . VAL A 1 168 ? -2.143 3.672 8.110 1.00 95.06 168 VAL A N 1
ATOM 1272 C CA . VAL A 1 168 ? -3.230 3.649 7.125 1.00 95.06 168 VAL A CA 1
ATOM 1273 C C . VAL A 1 168 ? -3.630 5.069 6.764 1.00 95.06 168 VAL A C 1
ATOM 1275 O O . VAL A 1 168 ? -4.052 5.846 7.614 1.00 95.06 168 VAL A O 1
ATOM 1278 N N . HIS A 1 169 ? -3.539 5.390 5.482 1.00 94.94 169 HIS A N 1
ATOM 1279 C CA . HIS A 1 169 ? -3.861 6.693 4.919 1.00 94.94 169 HIS A CA 1
ATOM 1280 C C . HIS A 1 169 ? -5.146 6.614 4.092 1.00 94.94 169 HIS A C 1
ATOM 1282 O O . HIS A 1 169 ? -5.436 5.597 3.452 1.00 94.94 169 HIS A O 1
ATOM 1288 N N . GLY A 1 170 ? -5.916 7.703 4.090 1.00 91.06 170 GLY A N 1
ATOM 1289 C CA . GLY A 1 170 ? -7.051 7.856 3.182 1.00 91.06 170 GLY A CA 1
ATOM 1290 C C . GLY A 1 170 ? -6.595 8.021 1.731 1.00 91.06 170 GLY A C 1
ATOM 1291 O O . GLY A 1 170 ? -5.405 8.103 1.421 1.00 91.06 170 GLY A O 1
ATOM 1292 N N . SER A 1 171 ? -7.556 8.106 0.816 1.00 77.75 171 SER A N 1
ATOM 1293 C CA . SER A 1 171 ? -7.263 8.220 -0.619 1.00 77.75 171 SER A CA 1
ATOM 1294 C C . SER A 1 171 ? -6.730 9.604 -1.026 1.00 77.75 171 SER A C 1
ATOM 1296 O O . SER A 1 171 ? -6.098 9.745 -2.078 1.00 77.75 171 SER A O 1
ATOM 1298 N N . ARG A 1 172 ? -6.959 10.625 -0.188 1.00 77.69 172 ARG A N 1
ATOM 1299 C CA . ARG A 1 172 ? -6.530 12.014 -0.406 1.00 77.69 172 ARG A CA 1
ATOM 1300 C C . ARG A 1 172 ? -5.194 12.311 0.289 1.00 77.69 172 ARG A C 1
ATOM 1302 O O . ARG A 1 172 ? -5.097 12.120 1.501 1.00 77.69 172 ARG A O 1
ATOM 1309 N N . PRO A 1 173 ? -4.184 12.835 -0.430 1.00 74.81 173 PRO A N 1
ATOM 1310 C CA . PRO A 1 173 ? -2.927 13.244 0.187 1.00 74.81 173 PRO A CA 1
ATOM 1311 C C . PRO A 1 173 ? -3.129 14.460 1.103 1.00 74.81 173 PRO A C 1
ATOM 1313 O O . PRO A 1 173 ? -4.023 15.276 0.882 1.00 74.81 173 PRO A O 1
ATOM 1316 N N . GLY A 1 174 ? -2.266 14.600 2.113 1.00 78.12 174 GLY A N 1
ATOM 1317 C CA . GLY A 1 174 ? -2.255 15.761 3.012 1.00 78.12 174 GLY A CA 1
ATOM 1318 C C . GLY A 1 174 ? -3.313 15.747 4.121 1.00 78.12 174 GLY A C 1
ATOM 1319 O O . GLY A 1 174 ? -3.423 16.728 4.851 1.00 78.12 174 GLY A O 1
ATOM 1320 N N . VAL A 1 175 ? -4.066 14.656 4.263 1.00 86.31 175 VAL A N 1
ATOM 1321 C CA . VAL A 1 175 ? -4.979 14.410 5.389 1.00 86.31 175 VAL A CA 1
ATOM 1322 C C . VAL A 1 175 ? -4.263 13.537 6.429 1.00 86.31 175 VAL A C 1
ATOM 1324 O O . VAL A 1 175 ? -3.464 12.691 6.020 1.00 86.31 175 VAL A O 1
ATOM 1327 N N . PRO A 1 176 ? -4.527 13.707 7.741 1.00 92.19 176 PRO A N 1
ATOM 1328 C CA . PRO A 1 176 ? -4.003 12.802 8.758 1.00 92.19 176 PRO A CA 1
ATOM 1329 C C . PRO A 1 176 ? -4.367 11.339 8.483 1.00 92.19 176 PRO A C 1
ATOM 1331 O O .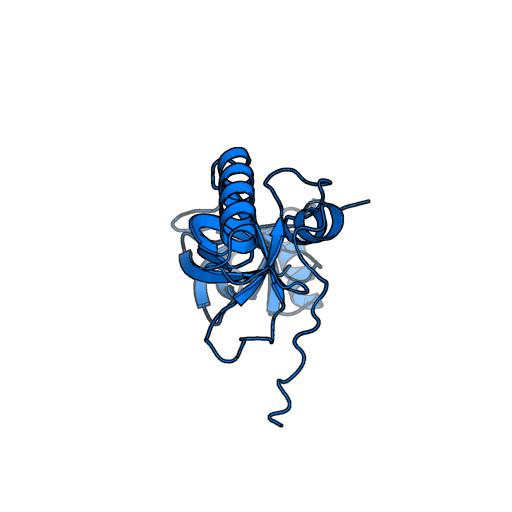 PRO A 1 176 ? -5.464 11.028 8.005 1.00 92.19 176 PRO A O 1
ATOM 1334 N N . SER A 1 177 ? -3.443 10.444 8.812 1.00 95.25 177 SER A N 1
ATOM 1335 C CA . SER A 1 177 ? -3.652 8.998 8.773 1.00 95.25 177 SER A CA 1
ATOM 1336 C C . SER A 1 177 ? -4.751 8.570 9.748 1.00 95.25 177 SER A C 1
ATOM 1338 O O . SER A 1 177 ? -5.027 9.241 10.743 1.00 95.25 177 SER A O 1
ATOM 1340 N N . LEU A 1 178 ? -5.355 7.405 9.512 1.00 96.62 178 LEU A N 1
ATOM 1341 C CA . LEU A 1 178 ? -6.288 6.784 10.451 1.00 96.62 178 LEU A CA 1
ATOM 1342 C C . LEU A 1 178 ? -5.661 6.648 11.848 1.00 96.62 178 LEU A C 1
ATOM 1344 O O . LEU A 1 178 ? -6.325 6.897 12.851 1.00 96.62 178 LEU A O 1
ATOM 1348 N N . ASN A 1 179 ? -4.371 6.311 11.906 1.00 95.94 179 ASN A N 1
ATOM 1349 C CA . ASN A 1 179 ? -3.619 6.189 13.149 1.00 95.94 179 ASN A CA 1
ATOM 1350 C C . ASN A 1 179 ? -3.622 7.507 13.942 1.00 95.94 179 ASN A C 1
ATOM 1352 O O . ASN A 1 179 ? -3.963 7.524 15.124 1.00 95.94 179 ASN A O 1
ATOM 1356 N N . GLU A 1 180 ? -3.285 8.615 13.279 1.00 95.56 180 GLU A N 1
ATOM 1357 C CA . GLU A 1 180 ? -3.272 9.950 13.887 1.00 95.56 180 GLU A CA 1
ATOM 1358 C C . GLU A 1 180 ? -4.675 10.414 14.278 1.00 95.56 180 GLU A C 1
ATOM 1360 O O . GLU A 1 180 ? -4.846 11.007 15.340 1.00 95.56 180 GLU A O 1
ATOM 1365 N N . LEU A 1 181 ? -5.687 10.120 13.456 1.00 96.69 181 LEU A N 1
ATOM 1366 C CA . LEU A 1 181 ? -7.076 10.478 13.743 1.00 96.69 181 LEU A CA 1
ATOM 1367 C C . LEU A 1 181 ? -7.594 9.783 15.007 1.00 96.69 181 LEU A C 1
ATOM 1369 O O . LEU A 1 181 ? -8.230 10.429 15.837 1.00 96.69 181 LEU A O 1
ATOM 1373 N N . LEU A 1 182 ? -7.301 8.491 15.182 1.00 97.19 182 LEU A N 1
ATOM 1374 C CA . LEU A 1 182 ? -7.725 7.741 16.366 1.00 97.19 182 LEU A CA 1
ATOM 1375 C C . LEU A 1 182 ? -7.064 8.261 17.647 1.00 97.19 182 LEU A C 1
ATOM 1377 O O . LEU A 1 182 ? -7.747 8.435 18.657 1.00 97.19 182 LEU A O 1
ATOM 1381 N N . ILE A 1 183 ? -5.759 8.551 17.604 1.00 95.81 183 ILE A N 1
ATOM 1382 C CA . ILE A 1 183 ? -5.038 9.133 18.745 1.00 95.81 183 ILE A CA 1
ATOM 1383 C C . ILE A 1 183 ? -5.556 10.547 19.036 1.00 95.81 183 ILE A C 1
ATOM 1385 O O . ILE A 1 183 ? -5.895 10.861 20.175 1.00 95.81 183 ILE A O 1
ATOM 1389 N N . GLY A 1 184 ? -5.658 11.397 18.012 1.00 95.88 184 GLY A N 1
ATOM 1390 C CA . GLY A 1 184 ? -6.082 12.791 18.153 1.00 95.88 184 GLY A CA 1
ATOM 1391 C C . GLY A 1 184 ? -7.514 12.950 18.669 1.00 95.88 184 GLY A C 1
ATOM 1392 O O . GLY A 1 184 ? -7.816 13.929 19.345 1.00 95.88 184 GLY A O 1
ATOM 1393 N N . ALA A 1 185 ? -8.382 11.974 18.400 1.00 95.38 185 ALA A N 1
ATOM 1394 C CA . ALA A 1 185 ? -9.748 11.935 18.911 1.00 95.38 185 ALA A CA 1
ATOM 1395 C C . ALA A 1 185 ? -9.884 11.266 20.295 1.00 95.38 185 ALA A C 1
ATOM 1397 O O . ALA A 1 185 ? -10.998 11.152 20.800 1.00 95.38 185 ALA A O 1
ATOM 1398 N N . GLY A 1 186 ? -8.788 10.789 20.899 1.00 95.19 186 GLY A N 1
ATOM 1399 C CA . GLY A 1 186 ? -8.822 10.067 22.177 1.00 95.19 186 GLY A CA 1
ATOM 1400 C C . GLY A 1 186 ? -9.454 8.671 22.097 1.00 95.19 186 GLY A C 1
ATOM 1401 O O . GLY A 1 186 ? -9.804 8.099 23.124 1.00 95.19 186 GLY A O 1
ATOM 1402 N N . MET A 1 187 ? -9.601 8.118 20.889 1.00 95.50 187 MET A N 1
ATOM 1403 C CA . MET A 1 187 ? -10.145 6.775 20.641 1.00 95.50 187 MET A CA 1
ATOM 1404 C C . MET A 1 187 ? -9.082 5.671 20.732 1.00 95.50 187 MET A C 1
ATOM 1406 O O . MET A 1 187 ? -9.413 4.487 20.793 1.00 95.50 187 MET A O 1
ATOM 1410 N N . ALA A 1 188 ? -7.804 6.049 20.732 1.00 95.31 188 ALA A N 1
ATOM 1411 C CA . ALA A 1 188 ? -6.678 5.148 20.913 1.00 95.31 188 ALA A CA 1
ATOM 1412 C C . ALA A 1 188 ? -5.599 5.791 21.786 1.00 95.31 188 ALA A C 1
ATOM 1414 O O . ALA A 1 188 ? -5.437 7.012 21.804 1.00 95.31 188 ALA A O 1
ATOM 1415 N N . VAL A 1 189 ? -4.821 4.951 22.464 1.00 93.25 189 VAL A N 1
ATOM 1416 C CA . VAL A 1 189 ? -3.618 5.372 23.192 1.00 93.25 189 VAL A CA 1
ATOM 1417 C C . VAL A 1 189 ? -2.367 5.027 22.382 1.00 93.25 189 VAL A C 1
ATOM 1419 O O . VAL A 1 189 ? -2.350 3.976 21.733 1.00 93.25 189 VAL A O 1
ATOM 1422 N N . PRO A 1 190 ? -1.310 5.861 22.409 1.00 92.06 190 PRO A N 1
ATOM 1423 C CA . PRO A 1 190 ? -0.025 5.502 21.822 1.00 92.06 190 PRO A CA 1
ATOM 1424 C C . PRO A 1 190 ? 0.514 4.200 22.423 1.00 92.06 190 PRO A C 1
ATOM 1426 O O . PRO A 1 190 ? 0.454 3.992 23.635 1.00 92.06 190 PRO A O 1
ATOM 1429 N N . TYR A 1 191 ? 1.042 3.322 21.577 1.00 84.38 191 TYR A N 1
ATOM 1430 C CA . TYR A 1 191 ? 1.577 2.027 21.988 1.00 84.38 191 TYR A CA 1
ATOM 1431 C C . TYR A 1 191 ? 2.774 1.642 21.122 1.00 84.38 191 TYR A C 1
ATOM 1433 O O . TYR A 1 191 ? 2.674 1.554 19.900 1.00 84.38 191 TYR A O 1
ATOM 1441 N N . ASP A 1 192 ? 3.910 1.380 21.756 1.00 73.38 192 ASP A N 1
ATOM 1442 C CA . ASP A 1 192 ? 5.189 1.086 21.102 1.00 73.38 192 ASP A CA 1
ATOM 1443 C C . ASP A 1 192 ? 5.450 -0.417 20.889 1.00 73.38 192 ASP A C 1
ATOM 1445 O O . ASP A 1 192 ? 6.496 -0.799 20.360 1.00 73.38 192 ASP A O 1
ATOM 1449 N N . GLY A 1 193 ? 4.492 -1.280 21.243 1.00 62.31 193 GLY A N 1
ATOM 1450 C CA . GLY A 1 193 ? 4.656 -2.730 21.133 1.00 62.31 193 GLY A CA 1
ATOM 1451 C C . GLY A 1 193 ? 5.210 -3.397 22.390 1.00 62.31 193 GLY A C 1
ATOM 1452 O O . GLY A 1 193 ? 5.679 -4.530 22.284 1.00 62.31 193 GLY A O 1
ATOM 1453 N N . GLY A 1 194 ? 5.155 -2.720 23.548 1.00 50.94 194 GLY A N 1
ATOM 1454 C CA . GLY A 1 194 ? 5.635 -3.219 24.837 1.00 50.94 194 GLY A CA 1
ATOM 1455 C C . GLY A 1 194 ? 5.425 -4.722 25.037 1.00 50.94 194 GLY A C 1
ATOM 1456 O O . GLY A 1 194 ? 4.292 -5.219 25.038 1.00 50.94 194 GLY A O 1
ATOM 1457 N N . THR A 1 195 ? 6.539 -5.442 25.199 1.00 42.09 195 THR A N 1
ATOM 1458 C CA . THR A 1 195 ? 6.567 -6.842 25.621 1.00 42.09 195 THR A CA 1
ATOM 1459 C C . THR A 1 195 ? 5.706 -6.961 26.871 1.00 42.09 195 THR A C 1
ATOM 1461 O O . THR A 1 195 ? 5.945 -6.260 27.850 1.00 42.09 195 THR A O 1
ATOM 1464 N N . ARG A 1 196 ? 4.691 -7.832 26.857 1.00 38.44 196 ARG A N 1
ATOM 1465 C CA . ARG A 1 196 ? 4.019 -8.223 28.100 1.00 38.44 196 ARG A CA 1
ATOM 1466 C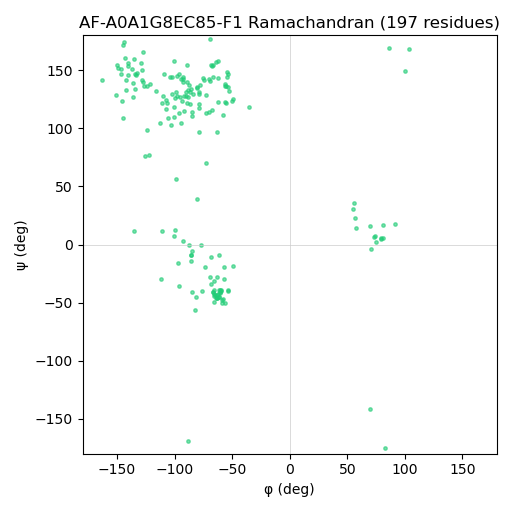 C . ARG A 1 196 ? 5.060 -8.929 28.963 1.00 38.44 196 ARG A C 1
ATOM 1468 O O . ARG A 1 196 ? 5.296 -10.121 28.753 1.00 38.44 196 ARG A O 1
ATOM 1475 N N . ASP A 1 197 ? 5.677 -8.201 29.888 1.00 34.00 197 ASP A N 1
ATOM 1476 C CA . ASP A 1 197 ? 6.300 -8.820 31.047 1.00 34.00 197 ASP A CA 1
ATOM 1477 C C . ASP A 1 197 ? 5.181 -9.580 31.749 1.00 34.00 197 ASP A C 1
ATOM 1479 O O . ASP A 1 197 ? 4.182 -9.011 32.198 1.00 34.00 197 ASP A O 1
ATOM 1483 N N . ARG A 1 198 ? 5.283 -10.908 31.703 1.00 33.56 198 ARG A N 1
ATOM 1484 C CA . ARG A 1 198 ? 4.441 -11.752 32.533 1.00 33.56 198 ARG A CA 1
ATOM 1485 C C . ARG A 1 198 ? 4.942 -11.528 33.954 1.00 33.56 198 ARG A C 1
ATOM 1487 O O . ARG A 1 198 ? 6.088 -11.864 34.237 1.00 33.56 198 ARG A O 1
ATOM 1494 N N . SER A 1 199 ? 4.093 -10.928 34.783 1.00 35.59 199 SER A N 1
ATOM 1495 C CA . SER A 1 199 ? 4.161 -11.038 36.243 1.00 35.59 199 SER A CA 1
ATOM 1496 C C . SER A 1 199 ? 4.416 -12.476 36.678 1.00 35.59 199 SER A C 1
ATOM 1498 O O . SER A 1 199 ? 3.772 -13.361 36.057 1.00 35.59 199 SER A O 1
#

Nearest PDB structures (foldseek):
  9cil-assembly1_A  TM=8.766E-01  e=2.797E-07  Staphylococcus aureus
  3p1h-assembly1_A  TM=8.974E-01  e=4.939E-07  Staphylococcus aureus
  3sk4-assembly1_A  TM=8.932E-01  e=1.374E-06  Staphylococcus aureus
  3tp7-assembly1_A  TM=8.658E-01  e=6.946E-07  Staphylococcus aureus
  5jav-assembly1_A  TM=8.091E-01  e=6.200E-07  Staphylococcus aureus

Solvent-accessible surface area (backbone atoms only — not comparable to full-atom values): 10853 Å² total; per-residue (Å²): 134,72,71,70,80,67,64,57,35,28,44,29,44,50,51,76,72,59,71,42,30,27,50,27,44,34,43,48,55,97,91,42,70,46,80,47,36,35,38,51,33,32,79,100,38,80,56,46,70,48,42,51,52,50,37,72,73,66,43,52,66,39,26,32,32,62,75,39,86,47,99,77,46,25,34,26,30,54,46,100,53,80,51,55,56,52,31,48,28,39,58,76,42,72,74,40,52,48,30,34,37,29,41,33,43,52,52,96,90,42,68,47,78,46,46,37,31,47,49,57,47,46,51,57,58,62,90,39,74,64,8,44,52,38,26,52,50,48,46,52,54,39,54,76,34,77,34,35,34,34,37,37,45,56,86,94,46,75,44,100,82,74,34,42,39,24,48,41,32,56,75,57,78,80,59,77,30,56,54,53,50,33,42,74,68,70,58,27,45,84,35,92,73,76,77,80,77,79,126

Radius of gyration: 19.8 Å; Cα contacts (8 Å, |Δi|>4): 406; chains: 1; bounding box: 45×33×64 Å

Secondary structure (DSSP, 8-state):
--PPP-TTEEEEEE---BTTEEEEEEE-STT-EEEEEEEEEBTTB-SHHHHHHHHHHH-SEEEEEEEE--SS-EEEEEESSPPPSEEEEEEEEEEETTEEEEEEEEETTEEEEEEEEETTEEEPPTTSHHHHHHHHHHHHHHHTTTTEEEEEEEEEEE-TTSPEEEEEE-SSTTSPPHHHHHHHTTSEEE---------

Foldseek 3Di:
DFDDQLPQKWKWQWDDDDKQKTFIWTDLDPPDIDTAIEREDAVVGDTDVVVVVVCVVPPRTFIWHFPAADLHYTYTYTDPDDRFQKWKWFFPAQPWLFKTFIWTDSDNPDIDTAIEGEPFKDAPDCPDPLRVVSSVVVVVVCVVLVSMWMWGFDPPDCDPVNHTYTFIGGPDTPDHTSNCVCVVVVRIDGDNPDDPPDD

Mean predicted aligned error: 6.59 Å

pLDDT: mean 87.22, std 15.16, range [27.2, 97.94]

Organism: NCBI:txid504805

Sequence (199 aa):
MTTTPELGVHRAVIGPLNGGNTHARVDLGFGVRVNTRLNLAVPGQPGIRHVRAWINEHGPDVAIRVTKPGPVRTSADLVDVDPPDLYRAAVVRVVDGDTLDTSLALGFGVRIDARLRLLGLNVAEKTTPDGVNVAAWVSSWVTAQDDQIVVETVKDRREKYGRMLAVVHGSRPGVPSLNELLIGAGMAVPYDGGTRDRS